Protein AF-0000000074380957 (afdb_homodimer)

Nearest PDB structures (foldseek):
  6z6f-assembly1_C  TM=5.136E-01  e=8.205E-01  Saccharomyces cerevisiae S288C
  6z6o-assembly1_C  TM=5.023E-01  e=6.124E-01  Saccharomyces cerevisiae S288C
  6g6w-assembly1_B  TM=5.608E-01  e=1.473E+00  Bos taurus
  8bcy-assembly1_B  TM=5.129E-01  e=1.037E+00  Bos taurus
  6g6w-assembly1_B  TM=5.642E-01  e=1.130E+00  Bos taurus

pLDDT: mean 82.59, std 15.82, range [30.56, 97.75]

Solvent-accessible surface area (backbone atoms only — not comparable to full-atom values): 12363 Å² total; per-residue (Å²): 114,66,68,66,53,54,67,42,45,67,46,38,73,60,58,42,91,95,41,36,64,58,47,49,41,50,44,38,51,46,47,25,52,50,24,53,49,50,25,50,53,33,50,54,48,39,53,45,48,51,51,46,41,53,48,48,50,55,39,50,58,54,53,59,70,60,72,79,48,76,80,47,49,59,58,49,52,52,53,54,52,48,41,54,50,45,53,53,47,40,52,54,38,50,52,52,24,49,50,24,50,54,51,24,51,51,33,51,53,52,46,54,53,48,63,72,75,102,128,68,72,66,57,56,69,42,49,69,45,41,73,60,56,42,87,91,40,35,61,57,46,48,41,50,45,37,51,45,49,25,51,48,23,52,49,47,25,52,52,33,50,52,48,40,53,41,47,52,51,48,41,53,46,50,52,54,37,50,57,54,52,65,68,67,54,88,42,78,80,46,46,59,59,48,51,52,54,54,52,48,42,54,51,44,52,53,48,42,51,52,38,50,51,52,23,50,50,24,49,53,52,23,50,52,34,52,53,53,46,55,53,48,62,71,73,101

Radius of gyration: 23.73 Å; Cα contacts (8 Å, |Δi|>4): 212; chains: 2; bounding box: 30×75×46 Å

Sequence (236 aa):
MAGRFPKCQKTAKKIGNRKIYKVLEEIFFREKKAYECDEREYNERIEEVEARVSFRRGIITELEKYGFDDVVDEPLAVLKAAVEDDLGEIARLSQMSHLATLRAAEKSRVMKKMRIVAMAGRFPKCQKTAKKIGNRKIYKVLEEIFFREKKAYECDEREYNERIEEVEARVSFRRGIITELEKYGFDDVVDEPLAVLKAAVEDDLGEIARLSQMSHLATLRAAEKSRVMKKMRIVA

Structure (mmCIF, N/CA/C/O backbone):
data_AF-0000000074380957-model_v1
#
loop_
_entity.id
_entity.type
_entity.pdbx_description
1 polymer 'Uncharacterized protein'
#
loop_
_atom_site.group_PDB
_atom_site.id
_atom_site.type_symbol
_atom_site.label_atom_id
_atom_site.label_alt_id
_atom_site.label_comp_id
_atom_site.label_asym_id
_atom_site.label_entity_id
_atom_site.label_seq_id
_atom_site.pdbx_PDB_ins_code
_atom_site.Cartn_x
_atom_site.Cartn_y
_atom_site.Cartn_z
_atom_site.occupancy
_atom_site.B_iso_or_equiv
_atom_site.auth_seq_id
_atom_site.auth_comp_id
_atom_site.auth_asym_id
_atom_site.auth_atom_id
_atom_site.pdbx_PDB_model_num
ATOM 1 N N . MET A 1 1 ? 7.082 11.391 -4.543 1 33.66 1 MET A N 1
ATOM 2 C CA . MET A 1 1 ? 6.105 11.938 -3.609 1 33.66 1 MET A CA 1
ATOM 3 C C . MET A 1 1 ? 6.793 12.75 -2.518 1 33.66 1 MET A C 1
ATOM 5 O O . MET A 1 1 ? 6.129 13.375 -1.69 1 33.66 1 MET A O 1
ATOM 9 N N . ALA A 1 2 ? 8.062 12.461 -2.283 1 45.84 2 ALA A N 1
ATOM 10 C CA . ALA A 1 2 ? 8.852 13.219 -1.318 1 45.84 2 ALA A CA 1
ATOM 11 C C . ALA A 1 2 ? 8.578 14.719 -1.444 1 45.84 2 ALA A C 1
ATOM 13 O O . ALA A 1 2 ? 8.648 15.453 -0.458 1 45.84 2 ALA A O 1
ATOM 14 N N . GLY A 1 3 ? 8.219 14.984 -2.604 1 46.66 3 GLY A N 1
ATOM 15 C CA . GLY A 1 3 ? 8.242 16.438 -2.768 1 46.66 3 GLY A CA 1
ATOM 16 C C . GLY A 1 3 ? 6.949 17.094 -2.334 1 46.66 3 GLY A C 1
ATOM 17 O O . GLY A 1 3 ? 6.824 18.328 -2.398 1 46.66 3 GLY A O 1
ATOM 18 N N . ARG A 1 4 ? 6.105 16.188 -2.105 1 48.59 4 ARG A N 1
ATOM 19 C CA . ARG A 1 4 ? 4.77 16.766 -2.023 1 48.59 4 ARG A CA 1
ATOM 20 C C . ARG A 1 4 ? 4.598 17.562 -0.733 1 48.59 4 ARG A C 1
ATOM 22 O O . ARG A 1 4 ? 3.934 18.609 -0.722 1 48.59 4 ARG A O 1
ATOM 29 N N . PHE A 1 5 ? 5.262 17.078 0.367 1 51.56 5 PHE A N 1
ATOM 30 C CA . PHE A 1 5 ? 5.047 17.656 1.688 1 51.56 5 PHE A CA 1
ATOM 31 C C . PHE A 1 5 ? 6.098 18.719 1.988 1 51.56 5 PHE A C 1
ATOM 33 O O . PHE A 1 5 ? 5.816 19.703 2.68 1 51.56 5 PHE A O 1
ATOM 40 N N . PRO A 1 6 ? 7.355 18.562 1.552 1 52.25 6 PRO A N 1
ATOM 41 C CA . PRO A 1 6 ? 8.453 19.375 2.074 1 52.25 6 PRO A CA 1
ATOM 42 C C . PRO A 1 6 ? 8.133 20.875 2.051 1 52.25 6 PRO A C 1
ATOM 44 O O . PRO A 1 6 ? 8.578 21.609 2.934 1 52.25 6 PRO A O 1
ATOM 47 N N . LYS A 1 7 ? 7.594 21.344 1.055 1 53.47 7 LYS A N 1
ATOM 48 C CA . LYS A 1 7 ? 7.527 22.797 0.999 1 53.47 7 LYS A CA 1
ATOM 49 C C . LYS A 1 7 ? 6.773 23.359 2.199 1 53.47 7 LYS A C 1
ATOM 51 O O . LYS A 1 7 ? 6.938 24.531 2.547 1 53.47 7 LYS A O 1
ATOM 56 N N . CYS A 1 8 ? 6.25 22.469 2.881 1 51.97 8 CYS A N 1
ATOM 57 C CA . CYS A 1 8 ? 5.426 22.891 4.008 1 51.97 8 CYS A CA 1
ATOM 58 C C . CYS A 1 8 ? 6.293 23.391 5.16 1 51.97 8 CYS A C 1
ATOM 60 O O . CYS A 1 8 ? 5.941 24.359 5.832 1 51.97 8 CYS A O 1
ATOM 62 N N . GLN A 1 9 ? 7.48 22.781 5.277 1 54.34 9 GLN A N 1
ATOM 63 C CA . GLN A 1 9 ? 8.352 23.188 6.375 1 54.34 9 GLN A CA 1
ATOM 64 C C . GLN A 1 9 ? 8.766 24.656 6.23 1 54.34 9 GLN A C 1
ATOM 66 O O . GLN A 1 9 ? 8.773 25.406 7.207 1 54.34 9 GLN A O 1
ATOM 71 N N . LYS A 1 10 ? 9.211 24.844 5.047 1 59.03 10 LYS A N 1
ATOM 72 C CA . LYS A 1 10 ? 9.648 26.234 4.859 1 59.03 10 LYS A CA 1
ATOM 73 C C . LYS A 1 10 ? 8.523 27.219 5.188 1 59.03 10 LYS A C 1
ATOM 75 O O . LYS A 1 10 ? 8.766 28.266 5.781 1 59.03 10 LYS A O 1
ATOM 80 N N . THR A 1 11 ? 7.418 26.781 4.934 1 57.34 11 THR A N 1
ATOM 81 C CA . THR A 1 11 ? 6.262 27.641 5.176 1 57.34 11 THR A CA 1
ATOM 82 C C . THR A 1 11 ? 5.957 27.734 6.672 1 57.34 11 THR A C 1
ATOM 84 O O . THR A 1 11 ? 5.598 28.797 7.176 1 57.34 11 THR A O 1
ATOM 87 N N . ALA A 1 12 ? 6.195 26.625 7.254 1 59.09 12 ALA A N 1
ATOM 88 C CA . ALA A 1 12 ? 5.902 26.594 8.688 1 59.09 12 ALA A CA 1
ATOM 89 C C . ALA A 1 12 ? 6.777 27.578 9.445 1 59.09 12 ALA A C 1
ATOM 91 O O . ALA A 1 12 ? 6.34 28.172 10.43 1 59.09 12 ALA A O 1
ATOM 92 N N . LYS A 1 13 ? 7.98 27.734 8.906 1 60.91 13 LYS A N 1
ATOM 93 C CA . LYS A 1 13 ? 8.883 28.672 9.57 1 60.91 13 LYS A CA 1
ATOM 94 C C . LYS A 1 13 ? 8.352 30.094 9.469 1 60.91 13 LYS A C 1
ATOM 96 O O . LYS A 1 13 ? 8.781 30.969 10.219 1 60.91 13 LYS A O 1
ATOM 101 N N . LYS A 1 14 ? 7.457 30.328 8.625 1 60.69 14 LYS A N 1
ATOM 102 C CA . LYS A 1 14 ? 6.941 31.672 8.43 1 60.69 14 LYS A CA 1
ATOM 103 C C . LYS A 1 14 ? 5.684 31.906 9.258 1 60.69 14 LYS A C 1
ATOM 105 O O . LYS A 1 14 ? 4.992 32.906 9.07 1 60.69 14 LYS A O 1
ATOM 110 N N . ILE A 1 15 ? 5.414 30.953 10.055 1 57.84 15 ILE A N 1
ATOM 111 C CA . ILE A 1 15 ? 4.219 31.078 10.883 1 57.84 15 ILE A CA 1
ATOM 112 C C . ILE A 1 15 ? 4.328 32.281 11.789 1 57.84 15 ILE A C 1
ATOM 114 O O . ILE A 1 15 ? 5.297 32.438 12.547 1 57.84 15 ILE A O 1
ATOM 118 N N . GLY A 1 16 ? 4.055 33.406 11.391 1 56.62 16 GLY A N 1
ATOM 119 C CA . GLY A 1 16 ? 3.771 34.625 12.172 1 56.62 16 GLY A CA 1
ATOM 120 C C . GLY A 1 16 ? 2.289 34.844 12.391 1 56.62 16 GLY A C 1
ATOM 121 O O . GLY A 1 16 ? 1.453 34.156 11.789 1 56.62 16 GLY A O 1
ATOM 122 N N . ASN A 1 17 ? 1.793 35.531 13.602 1 57.28 17 ASN A N 1
ATOM 123 C CA . ASN A 1 17 ? 0.425 35.719 14.07 1 57.28 17 ASN A CA 1
ATOM 124 C C . ASN A 1 17 ? -0.531 36.031 12.922 1 57.28 17 ASN A C 1
ATOM 126 O O . ASN A 1 17 ? -1.633 35.469 12.867 1 57.28 17 ASN A O 1
ATOM 130 N N . ARG A 1 18 ? -0.3 37 12.023 1 58.53 18 ARG A N 1
ATOM 131 C CA . ARG A 1 18 ? -1.28 37.531 11.07 1 58.53 18 ARG A CA 1
ATOM 132 C C . ARG A 1 18 ? -1.412 36.562 9.875 1 58.53 18 ARG A C 1
ATOM 134 O O . ARG A 1 18 ? -2.422 36.594 9.172 1 58.53 18 ARG A O 1
ATOM 141 N N . LYS A 1 19 ? -0.529 35.438 9.883 1 71.31 19 LYS A N 1
ATOM 142 C CA . LYS A 1 19 ? -0.641 34.656 8.656 1 71.31 19 LYS A CA 1
ATOM 143 C C . LYS A 1 19 ? -0.628 33.156 8.945 1 71.31 19 LYS A C 1
ATOM 145 O O . LYS A 1 19 ? -0.342 32.375 8.055 1 71.31 19 LYS A O 1
ATOM 150 N N . ILE A 1 20 ? -0.941 32.938 10.25 1 76.75 20 ILE A N 1
ATOM 151 C CA . ILE A 1 20 ? -0.87 31.531 10.625 1 76.75 20 ILE A CA 1
ATOM 152 C C . ILE A 1 20 ? -2.006 30.766 9.961 1 76.75 20 ILE A C 1
ATOM 154 O O . ILE A 1 20 ? -1.821 29.625 9.523 1 76.75 20 ILE A O 1
ATOM 158 N N . TYR A 1 21 ? -3.08 31.5 9.734 1 75.88 21 TYR A N 1
ATOM 159 C CA . TYR A 1 21 ? -4.246 30.859 9.125 1 75.88 21 TYR A CA 1
ATOM 160 C C . TYR A 1 21 ? -3.969 30.5 7.672 1 75.88 21 TYR A C 1
ATOM 162 O O . TYR A 1 21 ? -4.352 29.438 7.207 1 75.88 21 TYR A O 1
ATOM 170 N N . LYS A 1 22 ? -3.268 31.391 7.047 1 79.12 22 LYS A N 1
ATOM 171 C CA . LYS A 1 22 ? -2.977 31.156 5.637 1 79.12 22 LYS A CA 1
ATOM 172 C C . LYS A 1 22 ? -1.97 30.016 5.469 1 79.12 22 LYS A C 1
ATOM 174 O O . LYS A 1 22 ? -2.076 29.219 4.531 1 79.12 22 LYS A O 1
ATOM 179 N N . VAL A 1 23 ? -1.074 30.047 6.387 1 79.5 23 VAL A N 1
ATOM 180 C CA . VAL A 1 23 ? -0.048 29.016 6.332 1 79.5 23 VAL A CA 1
ATOM 181 C C . VAL A 1 23 ? -0.671 27.656 6.633 1 79.5 23 VAL A C 1
ATOM 183 O O . VAL A 1 23 ? -0.414 26.672 5.926 1 79.5 23 VAL A O 1
ATOM 186 N N . LEU A 1 24 ? -1.544 27.609 7.586 1 84.19 24 LEU A N 1
ATOM 187 C CA . LEU A 1 24 ? -2.213 26.359 7.945 1 84.19 24 LEU A CA 1
ATOM 188 C C . LEU A 1 24 ? -3.135 25.891 6.824 1 84.19 24 LEU A C 1
ATOM 190 O O . LEU A 1 24 ? -3.209 24.703 6.531 1 84.19 24 LEU A O 1
ATOM 194 N N . GLU A 1 25 ? -3.727 26.828 6.266 1 85 25 GLU A N 1
ATOM 195 C CA . GLU A 1 25 ? -4.594 26.484 5.145 1 85 25 GLU A CA 1
ATOM 196 C C . GLU A 1 25 ? -3.797 25.859 4 1 85 25 GLU A C 1
ATOM 198 O O . GLU A 1 25 ? -4.23 24.875 3.4 1 85 25 GLU A O 1
ATOM 203 N N . GLU A 1 26 ? -2.682 26.438 3.752 1 84.56 26 GLU A N 1
ATOM 204 C CA . GLU A 1 26 ? -1.832 25.906 2.695 1 84.56 26 GLU A CA 1
ATOM 205 C C . GLU A 1 26 ? -1.335 24.5 3.053 1 84.56 26 GLU A C 1
ATOM 207 O O . GLU A 1 26 ? -1.304 23.609 2.199 1 84.56 26 GLU A O 1
ATOM 212 N N . ILE A 1 27 ? -0.949 24.312 4.254 1 84.56 27 ILE A N 1
ATOM 213 C CA . ILE A 1 27 ? -0.468 23.016 4.715 1 84.56 27 ILE A CA 1
ATOM 214 C C . ILE A 1 27 ? -1.574 21.984 4.57 1 84.56 27 ILE A C 1
ATOM 216 O O . ILE A 1 27 ? -1.349 20.891 4.023 1 84.56 27 ILE A O 1
ATOM 220 N N . PHE A 1 28 ? -2.729 22.297 5.023 1 90.25 28 PHE A N 1
ATOM 221 C CA . PHE A 1 28 ? -3.844 21.359 4.977 1 90.25 28 PHE A CA 1
ATOM 222 C C . PHE A 1 28 ? -4.27 21.094 3.539 1 90.25 28 PHE A C 1
ATOM 224 O O . PHE A 1 28 ? -4.656 19.984 3.197 1 90.25 28 PHE A O 1
ATOM 231 N N . PHE A 1 29 ? -4.168 22.125 2.725 1 89.69 29 PHE A N 1
ATOM 232 C CA . PHE A 1 29 ? -4.488 21.953 1.313 1 89.69 29 PHE A CA 1
ATOM 233 C C . PHE A 1 29 ? -3.533 20.953 0.661 1 89.69 29 PHE A C 1
ATOM 235 O O . PHE A 1 29 ? -3.963 20.047 -0.056 1 89.69 29 PHE A O 1
ATOM 242 N N . ARG A 1 30 ? -2.289 21.016 0.913 1 87.56 30 ARG A N 1
ATOM 243 C CA . ARG A 1 30 ? -1.28 20.125 0.353 1 87.56 30 ARG A CA 1
ATOM 244 C C . ARG A 1 30 ? -1.441 18.703 0.893 1 87.56 30 ARG A C 1
ATOM 246 O O . ARG A 1 30 ? -1.289 17.734 0.152 1 87.56 30 ARG A O 1
ATOM 253 N N . GLU A 1 31 ? -1.736 18.641 2.154 1 89.19 31 GLU A N 1
ATOM 254 C CA . GLU A 1 31 ? -1.97 17.328 2.73 1 89.19 31 GLU A CA 1
ATOM 255 C C . GLU A 1 31 ? -3.186 16.656 2.1 1 89.19 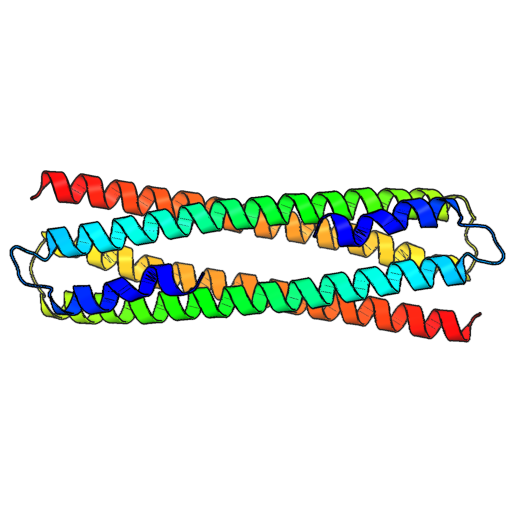31 GLU A C 1
ATOM 257 O O . GLU A 1 31 ? -3.156 15.453 1.801 1 89.19 31 GLU A O 1
ATOM 262 N N . LYS A 1 32 ? -4.203 17.406 2.008 1 92.31 32 LYS A N 1
ATOM 263 C CA . LYS A 1 32 ? -5.402 16.875 1.371 1 92.31 32 LYS A CA 1
ATOM 264 C C . LYS A 1 32 ? -5.082 16.297 -0.003 1 92.31 32 LYS A C 1
ATOM 266 O O . LYS A 1 32 ? -5.473 15.164 -0.314 1 92.31 32 LYS A O 1
ATOM 271 N N . LYS A 1 33 ? -4.324 17.031 -0.759 1 90.81 33 LYS A N 1
ATOM 272 C CA . LYS A 1 33 ? -3.959 16.578 -2.1 1 90.81 33 LYS A CA 1
ATOM 273 C C . LYS A 1 33 ? -3.088 15.328 -2.039 1 90.81 33 LYS A C 1
ATOM 275 O O . LYS A 1 33 ? -3.217 14.43 -2.879 1 90.81 33 LYS A O 1
ATOM 280 N N . ALA A 1 34 ? -2.242 15.312 -1.097 1 89.12 34 ALA A N 1
ATOM 281 C CA . ALA A 1 34 ? -1.385 14.148 -0.93 1 89.12 34 ALA A CA 1
ATOM 282 C C . ALA A 1 34 ? -2.211 12.898 -0.616 1 89.12 34 ALA A C 1
ATOM 284 O O . ALA A 1 34 ? -1.974 11.828 -1.184 1 89.12 34 ALA A O 1
ATOM 285 N N . TYR A 1 35 ? -3.176 13.031 0.216 1 92.75 35 TYR A N 1
ATOM 286 C CA . TYR A 1 35 ? -4.016 11.898 0.588 1 92.75 35 TYR A CA 1
ATOM 287 C C . TYR A 1 35 ? -4.879 11.453 -0.585 1 92.75 35 TYR A C 1
ATOM 289 O O . TYR A 1 35 ? -5.141 10.258 -0.753 1 92.75 35 TYR A O 1
ATOM 297 N N . GLU A 1 36 ? -5.359 12.359 -1.351 1 93.81 36 GLU A N 1
ATOM 298 C CA . GLU A 1 36 ? -6.105 12.023 -2.557 1 93.81 36 GLU A CA 1
ATOM 299 C C . GLU A 1 36 ? -5.246 11.234 -3.543 1 93.81 36 GLU A C 1
ATOM 301 O O . GLU A 1 36 ? -5.734 10.328 -4.215 1 93.81 36 GLU A O 1
ATOM 306 N N . CYS A 1 37 ? -4.039 11.648 -3.631 1 92.5 37 CYS A N 1
ATOM 307 C CA . CYS A 1 37 ? -3.102 10.898 -4.461 1 92.5 37 CYS A CA 1
ATOM 308 C C . CYS A 1 37 ? -2.881 9.5 -3.908 1 92.5 37 CYS A C 1
ATOM 310 O O . CYS A 1 37 ? -2.865 8.523 -4.66 1 92.5 37 CYS A O 1
ATOM 312 N N . ASP A 1 38 ? -2.715 9.383 -2.605 1 92.44 38 ASP A N 1
ATOM 313 C CA . ASP A 1 38 ? -2.547 8.078 -1.964 1 92.44 38 ASP A CA 1
ATOM 314 C C . ASP A 1 38 ? -3.721 7.152 -2.281 1 92.44 38 ASP A C 1
ATOM 316 O O . ASP A 1 38 ? -3.523 5.977 -2.588 1 92.44 38 ASP A O 1
ATOM 320 N N . GLU A 1 39 ? -4.934 7.715 -2.16 1 94.5 39 GLU A N 1
ATOM 321 C CA . GLU A 1 39 ? -6.145 6.949 -2.447 1 94.5 39 GLU A CA 1
ATOM 322 C C . GLU A 1 39 ? -6.109 6.375 -3.861 1 94.5 39 GLU A C 1
ATOM 324 O O . GLU A 1 39 ? -6.398 5.195 -4.062 1 94.5 39 GLU A O 1
ATOM 329 N N . ARG A 1 40 ? -5.73 7.145 -4.789 1 94.88 40 ARG A N 1
ATOM 330 C CA . ARG A 1 40 ? -5.652 6.707 -6.18 1 94.88 40 ARG A CA 1
ATOM 331 C C . ARG A 1 40 ? -4.613 5.609 -6.352 1 94.88 40 ARG A C 1
ATOM 333 O O . ARG A 1 40 ? -4.855 4.617 -7.043 1 94.88 40 ARG A O 1
ATOM 340 N N . GLU A 1 41 ? -3.459 5.816 -5.742 1 92.19 41 GLU A N 1
ATOM 341 C CA . GLU A 1 41 ? -2.377 4.84 -5.855 1 92.19 41 GLU A CA 1
ATOM 342 C C . GLU A 1 41 ? -2.775 3.502 -5.246 1 92.19 41 GLU A C 1
ATOM 344 O O . GLU A 1 41 ? -2.492 2.445 -5.812 1 92.19 41 GLU A O 1
ATOM 349 N N . TYR A 1 42 ? -3.439 3.523 -4.066 1 96 42 TYR A N 1
ATOM 350 C CA . TYR A 1 42 ? -3.898 2.283 -3.455 1 96 42 TYR A CA 1
ATOM 351 C C . TYR A 1 42 ? -4.93 1.588 -4.336 1 96 42 TYR A C 1
ATOM 353 O O . TYR A 1 42 ? -4.898 0.365 -4.496 1 96 42 TYR A O 1
ATOM 361 N N . ASN A 1 43 ? -5.793 2.391 -4.91 1 95.69 43 ASN A N 1
ATOM 362 C CA . ASN A 1 43 ? -6.805 1.818 -5.793 1 95.69 43 ASN A CA 1
ATOM 363 C C . ASN A 1 43 ? -6.18 1.196 -7.035 1 95.69 43 ASN A C 1
ATOM 365 O O . ASN A 1 43 ? -6.613 0.135 -7.488 1 95.69 43 ASN A O 1
ATOM 369 N N . GLU A 1 44 ? -5.188 1.817 -7.602 1 94 44 GLU A N 1
ATOM 370 C CA . GLU A 1 44 ? -4.473 1.251 -8.742 1 94 44 GLU A CA 1
ATOM 371 C C . GLU A 1 44 ? -3.807 -0.073 -8.375 1 94 44 GLU A C 1
ATOM 373 O O . GLU A 1 44 ? -3.844 -1.029 -9.148 1 94 44 GLU A O 1
ATOM 378 N N . ARG A 1 45 ? -3.271 -0.096 -7.211 1 94.38 45 ARG A N 1
ATOM 379 C CA . ARG A 1 45 ? -2.645 -1.329 -6.742 1 94.38 45 ARG A CA 1
ATOM 380 C C . ARG A 1 45 ? -3.682 -2.428 -6.543 1 94.38 45 ARG A C 1
ATOM 382 O O . ARG A 1 45 ? -3.426 -3.594 -6.852 1 94.38 45 ARG A O 1
ATOM 389 N N . ILE A 1 46 ? -4.785 -2.096 -6.004 1 96.38 46 ILE A N 1
ATOM 390 C CA . ILE A 1 46 ? -5.867 -3.055 -5.82 1 96.38 46 ILE A CA 1
ATOM 391 C C . ILE A 1 46 ? -6.238 -3.68 -7.164 1 96.38 46 ILE A C 1
ATOM 393 O O . ILE A 1 46 ? -6.391 -4.898 -7.266 1 96.38 46 ILE A O 1
ATOM 397 N N . GLU A 1 47 ? -6.359 -2.932 -8.18 1 93.25 47 GLU A N 1
ATOM 398 C CA . GLU A 1 47 ? -6.691 -3.422 -9.516 1 93.25 47 GLU A CA 1
ATOM 399 C C . GLU A 1 47 ? -5.629 -4.387 -10.031 1 93.25 47 GLU A C 1
ATOM 401 O O . GLU A 1 47 ? -5.949 -5.41 -10.641 1 93.25 47 GLU A O 1
ATOM 406 N N . GLU A 1 48 ? -4.406 -4.047 -9.805 1 90.75 48 GLU A N 1
ATOM 407 C CA . GLU A 1 48 ? -3.312 -4.914 -10.219 1 90.75 48 GLU A CA 1
ATOM 408 C C . GLU A 1 48 ? -3.393 -6.273 -9.531 1 90.75 48 GLU A C 1
ATOM 410 O O . GLU A 1 48 ? -3.209 -7.312 -10.172 1 90.75 48 GLU A O 1
ATOM 415 N N . VAL A 1 49 ? -3.617 -6.266 -8.25 1 93.44 49 VAL A N 1
ATOM 416 C CA . VAL A 1 49 ? -3.68 -7.512 -7.5 1 93.44 49 VAL A CA 1
ATOM 417 C C . VAL A 1 49 ? -4.906 -8.312 -7.926 1 93.44 49 VAL A C 1
ATOM 419 O O . VAL A 1 49 ? -4.855 -9.539 -8.016 1 93.44 49 VAL A O 1
ATOM 422 N N . GLU A 1 50 ? -6 -7.641 -8.219 1 94 50 GLU A N 1
ATOM 423 C CA . GLU A 1 50 ? -7.188 -8.32 -8.727 1 94 50 GLU A CA 1
ATOM 424 C C . GLU A 1 50 ? -6.902 -9.023 -10.047 1 94 50 GLU A C 1
ATOM 426 O O . GLU A 1 50 ? -7.363 -10.148 -10.273 1 94 50 GLU A O 1
ATOM 431 N N . ALA A 1 51 ? -6.191 -8.336 -10.891 1 90.44 51 ALA A N 1
ATOM 432 C CA . ALA A 1 51 ? -5.785 -8.953 -12.156 1 90.44 51 ALA A CA 1
ATOM 433 C C . ALA A 1 51 ? -4.918 -10.188 -11.906 1 90.44 51 ALA A C 1
ATOM 435 O O . ALA A 1 51 ? -5.086 -11.219 -12.57 1 90.44 51 ALA A O 1
ATOM 436 N N . ARG A 1 52 ? -4.012 -10.078 -10.922 1 88.38 52 ARG A N 1
ATOM 437 C CA . ARG A 1 52 ? -3.164 -11.203 -10.539 1 88.38 52 ARG A CA 1
ATOM 438 C C . ARG A 1 52 ? -4.004 -12.383 -10.07 1 88.38 52 ARG A C 1
ATOM 440 O O . ARG A 1 52 ? -3.746 -13.523 -10.461 1 88.38 52 ARG A O 1
ATOM 447 N N . VAL A 1 53 ? -4.984 -12.109 -9.289 1 91.75 53 VAL A N 1
ATOM 448 C CA . VAL A 1 53 ? -5.879 -13.148 -8.781 1 91.75 53 VAL A CA 1
ATOM 449 C C . VAL A 1 53 ? -6.598 -13.828 -9.945 1 91.75 53 VAL A C 1
ATOM 451 O O . VAL A 1 53 ? -6.645 -15.062 -10.016 1 91.75 53 VAL A O 1
ATOM 454 N N . SER A 1 54 ? -7.102 -13.07 -10.867 1 89.56 54 SER A N 1
ATOM 455 C CA . SER A 1 54 ? -7.824 -13.594 -12.023 1 89.56 54 SER A CA 1
ATOM 456 C C . SER A 1 54 ? -6.93 -14.492 -12.875 1 89.56 54 SER A C 1
ATOM 458 O O . SER A 1 54 ? -7.324 -15.602 -13.234 1 89.56 54 SER A O 1
ATOM 460 N N . PHE A 1 55 ? -5.77 -13.977 -13.141 1 86.44 55 PHE A N 1
ATOM 461 C CA . PHE A 1 55 ? -4.828 -14.75 -13.945 1 86.44 55 PHE A CA 1
ATOM 462 C C . PHE A 1 55 ? -4.484 -16.062 -13.25 1 86.44 55 PHE A C 1
ATOM 464 O O . PHE A 1 55 ? -4.504 -17.125 -13.875 1 86.44 55 PHE A O 1
ATOM 471 N N . ARG A 1 56 ? -4.234 -16.031 -11.992 1 89.62 56 ARG A N 1
ATOM 472 C CA . ARG A 1 56 ? -3.855 -17.219 -11.234 1 89.62 56 ARG A CA 1
ATOM 473 C C . ARG A 1 56 ? -4.992 -18.234 -11.203 1 89.62 56 ARG A C 1
ATOM 475 O O . ARG A 1 56 ? -4.754 -19.438 -11.305 1 89.62 56 ARG A O 1
ATOM 482 N N . ARG A 1 57 ? -6.168 -17.797 -11.078 1 90.5 57 ARG A N 1
ATOM 483 C CA . ARG A 1 57 ? -7.312 -18.703 -11.102 1 90.5 57 ARG A CA 1
ATOM 484 C C . ARG A 1 57 ? -7.41 -19.422 -12.438 1 90.5 57 ARG A C 1
ATOM 486 O O . ARG A 1 57 ? -7.785 -20.594 -12.484 1 90.5 57 ARG A O 1
ATOM 493 N N . GLY A 1 58 ? -7.086 -18.703 -13.523 1 85.44 58 GLY A N 1
ATOM 494 C CA . GLY A 1 58 ? -7.027 -19.359 -14.828 1 85.44 58 GLY A CA 1
ATOM 495 C C . GLY A 1 58 ? -5.992 -20.469 -14.898 1 85.44 58 GLY A C 1
ATOM 496 O O . GLY A 1 58 ? -6.262 -21.531 -15.445 1 85.44 58 GLY A O 1
ATOM 497 N N . ILE A 1 59 ? -4.832 -20.219 -14.312 1 84.5 59 ILE A N 1
ATOM 498 C CA . ILE A 1 59 ? -3.768 -21.219 -14.289 1 84.5 59 ILE A CA 1
ATOM 499 C C . ILE A 1 59 ? -4.211 -22.422 -13.469 1 84.5 59 ILE A C 1
ATOM 501 O O . ILE A 1 59 ? -4.016 -23.578 -13.883 1 84.5 59 ILE A O 1
ATOM 505 N N . ILE A 1 60 ? -4.754 -22.188 -12.297 1 88.12 60 ILE A N 1
ATOM 506 C CA . ILE A 1 60 ? -5.207 -23.234 -11.391 1 88.12 60 ILE A CA 1
ATOM 507 C C . ILE A 1 60 ? -6.238 -24.109 -12.094 1 88.12 60 ILE A C 1
ATOM 509 O O . ILE A 1 60 ? -6.156 -25.344 -12.039 1 88.12 60 ILE A O 1
ATOM 513 N N . THR A 1 61 ? -7.172 -23.469 -12.758 1 87.06 61 THR A N 1
ATOM 514 C CA . THR A 1 61 ? -8.219 -24.188 -13.477 1 87.06 61 THR A CA 1
ATOM 515 C C . THR A 1 61 ? -7.605 -25.125 -14.523 1 87.06 61 THR A C 1
ATOM 517 O O . THR A 1 61 ? -8.031 -26.266 -14.664 1 87.06 61 THR A O 1
ATOM 520 N N . GLU A 1 62 ? -6.609 -24.688 -15.227 1 81.25 62 GLU A N 1
ATOM 521 C CA . GLU A 1 62 ? -5.938 -25.484 -16.234 1 81.25 62 GLU A CA 1
ATOM 522 C C . GLU A 1 62 ? -5.168 -26.641 -15.609 1 81.25 62 GLU A C 1
ATOM 524 O O . GLU A 1 62 ? -5.207 -27.766 -16.109 1 81.25 62 GLU A O 1
ATOM 529 N N . LEU A 1 63 ? -4.531 -26.375 -14.484 1 82.5 63 LEU A N 1
ATOM 530 C CA . LEU A 1 63 ? -3.732 -27.391 -13.82 1 82.5 63 LEU A CA 1
ATOM 531 C C . LEU A 1 63 ? -4.625 -28.484 -13.227 1 82.5 63 LEU A C 1
ATOM 533 O O . LEU A 1 63 ? -4.234 -29.641 -13.164 1 82.5 63 LEU A O 1
ATOM 537 N N . GLU A 1 64 ? -5.797 -28.109 -12.727 1 83.19 64 GLU A N 1
ATOM 538 C CA . GLU A 1 64 ? -6.715 -29.062 -12.094 1 83.19 64 GLU A CA 1
ATOM 539 C C . GLU A 1 64 ? -7.23 -30.078 -13.094 1 83.19 64 GLU A C 1
ATOM 541 O O . GLU A 1 64 ? -7.711 -31.156 -12.703 1 83.19 64 GLU A O 1
ATOM 546 N N . LYS A 1 65 ? -7.023 -29.703 -14.352 1 76.5 65 LYS A N 1
ATOM 547 C CA . LYS A 1 65 ? -7.418 -30.672 -15.375 1 76.5 65 LYS A CA 1
ATOM 548 C C . LYS A 1 65 ? -6.434 -31.828 -15.445 1 76.5 65 LYS A C 1
ATOM 550 O O . LYS A 1 65 ? -6.742 -32.875 -16.016 1 76.5 65 LYS A O 1
ATOM 555 N N . TYR A 1 66 ? -5.246 -31.516 -14.969 1 67.81 66 TYR A N 1
ATOM 556 C CA . TYR A 1 66 ? -4.23 -32.562 -15.047 1 67.81 66 TYR A CA 1
ATOM 557 C C . TYR A 1 66 ? -4.203 -33.406 -13.766 1 67.81 66 TYR A C 1
ATOM 559 O O . TYR A 1 66 ? -3.355 -34.281 -13.609 1 67.81 66 TYR A O 1
ATOM 567 N N . GLY A 1 67 ? -5.305 -33.5 -13.109 1 57.12 67 GLY A N 1
ATOM 568 C CA . GLY A 1 67 ? -5.656 -34.281 -11.938 1 57.12 67 GLY A CA 1
ATOM 569 C C . GLY A 1 67 ? -4.453 -34.75 -11.133 1 57.12 67 GLY A C 1
ATOM 570 O O . GLY A 1 67 ? -4.445 -34.656 -9.906 1 57.12 67 GLY A O 1
ATOM 571 N N . PHE A 1 68 ? -3.68 -36 -11.344 1 54.03 68 PHE A N 1
ATOM 572 C CA . PHE A 1 68 ? -3.107 -37.062 -10.523 1 54.03 68 PHE A CA 1
ATOM 573 C C . PHE A 1 68 ? -1.59 -36.938 -10.461 1 54.03 68 PHE A C 1
ATOM 575 O O . PHE A 1 68 ? -0.899 -37.875 -10.07 1 54.03 68 PHE A O 1
ATOM 582 N N . ASP A 1 69 ? -1.009 -35.844 -11.055 1 58.34 69 ASP A N 1
ATOM 583 C CA . ASP A 1 69 ? 0.437 -36.031 -10.984 1 58.34 69 ASP A CA 1
ATOM 584 C C . ASP A 1 69 ? 1.028 -35.312 -9.773 1 58.34 69 ASP A C 1
ATOM 586 O O . ASP A 1 69 ? 0.721 -34.156 -9.523 1 58.34 69 ASP A O 1
ATOM 590 N N . ASP A 1 70 ? 1.536 -36.156 -8.797 1 62.84 70 ASP A N 1
ATOM 591 C CA . ASP A 1 70 ? 2.215 -35.781 -7.562 1 62.84 70 ASP A CA 1
ATOM 592 C C . ASP A 1 70 ? 3.041 -34.5 -7.75 1 62.84 70 ASP A C 1
ATOM 594 O O . ASP A 1 70 ? 3.158 -33.688 -6.828 1 62.84 70 ASP A O 1
ATOM 598 N N . VAL A 1 71 ? 3.439 -34.312 -9.016 1 66.12 71 VAL A N 1
ATOM 599 C CA . VAL A 1 71 ? 4.387 -33.25 -9.266 1 66.12 71 VAL A CA 1
ATOM 600 C C . VAL A 1 71 ? 3.65 -31.906 -9.305 1 66.12 71 VAL A C 1
ATOM 602 O O . VAL A 1 71 ? 4.227 -30.859 -8.984 1 66.12 71 VAL A O 1
ATOM 605 N N . VAL A 1 72 ? 2.33 -32.031 -9.484 1 78 72 VAL A N 1
ATOM 606 C CA . VAL A 1 72 ? 1.589 -30.781 -9.672 1 78 72 VAL A CA 1
ATOM 607 C C . VAL A 1 72 ? 0.853 -30.422 -8.383 1 78 72 VAL A C 1
ATOM 609 O O . VAL A 1 72 ? 0.404 -29.281 -8.219 1 78 72 VAL A O 1
ATOM 612 N N . ASP A 1 73 ? 0.919 -31.344 -7.484 1 82.5 73 ASP A N 1
ATOM 613 C CA . ASP A 1 73 ? 0.125 -31.141 -6.277 1 82.5 73 ASP A CA 1
ATOM 614 C C . ASP A 1 73 ? 0.636 -29.938 -5.488 1 82.5 73 ASP A C 1
ATOM 616 O O . ASP A 1 73 ? -0.141 -29.047 -5.125 1 82.5 73 ASP A O 1
ATOM 620 N N . GLU A 1 74 ? 1.938 -29.938 -5.27 1 86.88 74 GLU A N 1
ATOM 621 C CA . GLU A 1 74 ? 2.482 -28.859 -4.457 1 86.88 74 GLU A CA 1
ATOM 622 C C . GLU A 1 74 ? 2.396 -27.516 -5.191 1 86.88 74 GLU A C 1
ATOM 624 O O . GLU A 1 74 ? 1.925 -26.531 -4.633 1 86.88 74 GLU A O 1
ATOM 629 N N . PRO A 1 75 ? 2.734 -27.438 -6.457 1 86.69 75 PRO A N 1
ATOM 630 C CA . PRO A 1 75 ? 2.551 -26.172 -7.18 1 86.69 75 PRO A CA 1
ATOM 631 C C . PRO A 1 75 ? 1.101 -25.703 -7.176 1 86.69 75 PRO A C 1
ATOM 633 O O . PRO A 1 75 ? 0.839 -24.5 -7.027 1 86.69 75 PRO A O 1
ATOM 636 N N . LEU A 1 76 ? 0.254 -26.578 -7.34 1 89 76 LEU A N 1
ATOM 637 C CA . LEU A 1 76 ? -1.163 -26.234 -7.332 1 89 76 LEU A CA 1
ATOM 638 C C . LEU A 1 76 ? -1.583 -25.688 -5.977 1 89 76 LEU A C 1
ATOM 640 O O . LEU A 1 76 ? -2.299 -24.672 -5.906 1 89 76 LEU A O 1
ATOM 644 N N . ALA A 1 77 ? -1.15 -26.297 -4.875 1 91.5 77 ALA A N 1
ATOM 645 C CA . ALA A 1 77 ? -1.455 -25.812 -3.525 1 91.5 77 ALA A CA 1
ATOM 646 C C . ALA A 1 77 ? -0.889 -24.422 -3.295 1 91.5 77 ALA A C 1
ATOM 648 O O . ALA A 1 77 ? -1.544 -23.562 -2.684 1 91.5 77 ALA A O 1
ATOM 649 N N . VAL A 1 78 ? 0.317 -24.219 -3.795 1 92.62 78 VAL A N 1
ATOM 650 C CA . VAL A 1 78 ? 0.987 -22.922 -3.631 1 92.62 78 VAL A CA 1
ATOM 651 C C . VAL A 1 78 ? 0.221 -21.844 -4.387 1 92.62 78 VAL A C 1
ATOM 653 O O . VAL A 1 78 ? 0.047 -20.734 -3.887 1 92.62 78 VAL A O 1
ATOM 656 N N . LEU A 1 79 ? -0.226 -22.141 -5.543 1 92.12 79 LEU A N 1
ATOM 657 C CA . LEU A 1 79 ? -0.99 -21.188 -6.332 1 92.12 79 LEU A CA 1
ATOM 658 C C . LEU A 1 79 ? -2.326 -20.875 -5.668 1 92.12 79 LEU A C 1
ATOM 660 O O . LEU A 1 79 ? -2.748 -19.703 -5.625 1 92.12 79 LEU A O 1
ATOM 664 N N . LYS A 1 80 ? -2.973 -21.828 -5.102 1 94.31 80 LYS A N 1
ATOM 665 C CA . LYS A 1 80 ? -4.246 -21.609 -4.414 1 94.31 80 LYS A CA 1
ATOM 666 C C . LYS A 1 80 ? -4.059 -20.75 -3.168 1 94.31 80 LYS A C 1
ATOM 668 O O . LYS A 1 80 ? -4.855 -19.844 -2.906 1 94.31 80 LYS A O 1
ATOM 673 N N . ALA A 1 81 ? -3.029 -21.047 -2.426 1 95.19 81 ALA A N 1
ATOM 674 C CA . ALA A 1 81 ? -2.725 -20.25 -1.242 1 95.19 81 ALA A CA 1
ATOM 675 C C . ALA A 1 81 ? -2.424 -18.797 -1.619 1 95.19 81 ALA A C 1
ATOM 677 O O . ALA A 1 81 ? -2.812 -17.875 -0.905 1 95.19 81 ALA A O 1
ATOM 678 N N . ALA A 1 82 ? -1.735 -18.641 -2.725 1 94.12 82 ALA A N 1
ATOM 679 C CA . ALA A 1 82 ? -1.368 -17.297 -3.182 1 94.12 82 ALA A CA 1
ATOM 680 C C . ALA A 1 82 ? -2.607 -16.469 -3.52 1 94.12 82 ALA A C 1
ATOM 682 O O . ALA A 1 82 ? -2.621 -15.25 -3.33 1 94.12 82 ALA A O 1
ATOM 683 N N . VAL A 1 83 ? -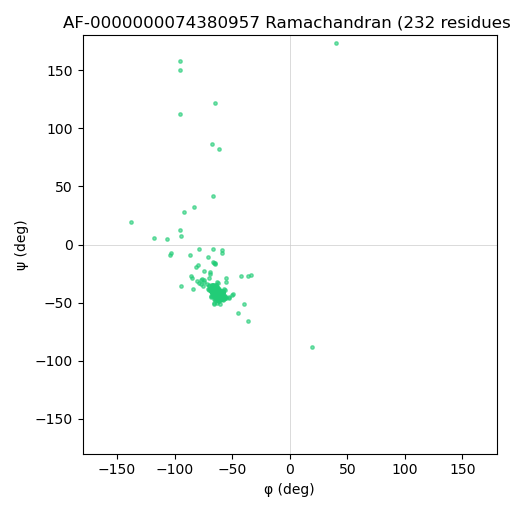3.621 -17.125 -4.051 1 95.44 83 VAL A N 1
ATOM 684 C CA . VAL A 1 83 ? -4.871 -16.422 -4.34 1 95.44 83 VAL A CA 1
ATOM 685 C C . VAL A 1 83 ? -5.453 -15.867 -3.045 1 95.44 83 VAL A C 1
ATOM 687 O O . VAL A 1 83 ? -5.848 -14.695 -2.99 1 95.44 83 VAL A O 1
ATOM 690 N N . GLU A 1 84 ? -5.504 -16.672 -2.018 1 95.75 84 GLU A N 1
ATOM 691 C CA . GLU A 1 84 ? -6.035 -16.234 -0.729 1 95.75 84 GLU A CA 1
ATOM 692 C C . GLU A 1 84 ? -5.207 -15.094 -0.15 1 95.75 84 GLU A C 1
ATOM 694 O O . GLU A 1 84 ? -5.758 -14.125 0.387 1 95.75 84 GLU A O 1
ATOM 699 N N . ASP A 1 85 ? -3.936 -15.219 -0.274 1 94.62 85 ASP A N 1
ATOM 700 C CA . ASP A 1 85 ? -3.047 -14.148 0.174 1 94.62 85 ASP A CA 1
ATOM 701 C C . ASP A 1 85 ? -3.34 -12.844 -0.563 1 94.62 85 ASP A C 1
ATOM 703 O O . ASP A 1 85 ? -3.326 -11.766 0.039 1 94.62 85 ASP A O 1
ATOM 707 N N . ASP A 1 86 ? -3.521 -12.977 -1.858 1 95.5 86 ASP A N 1
ATOM 708 C CA . ASP A 1 86 ? -3.803 -11.789 -2.666 1 95.5 86 ASP A CA 1
ATOM 709 C C . ASP A 1 86 ? -5.125 -11.148 -2.256 1 95.5 86 ASP A C 1
ATOM 711 O O . ASP A 1 86 ? -5.246 -9.922 -2.248 1 95.5 86 ASP A O 1
ATOM 715 N N . LEU A 1 87 ? -6.086 -11.992 -1.914 1 96.94 87 LEU A N 1
ATOM 716 C CA . LEU A 1 87 ? -7.363 -11.453 -1.451 1 96.94 87 LEU A CA 1
ATOM 717 C C . LEU A 1 87 ? -7.195 -10.711 -0.132 1 96.94 87 LEU A C 1
ATOM 719 O O . LEU A 1 87 ? -7.816 -9.664 0.08 1 96.94 87 LEU A O 1
ATOM 723 N N . GLY A 1 88 ? -6.363 -11.266 0.747 1 96.19 88 GLY A N 1
ATOM 724 C CA . GLY A 1 88 ? -6.023 -10.547 1.966 1 96.19 88 GLY A CA 1
ATOM 725 C C . GLY A 1 88 ? -5.332 -9.219 1.704 1 96.19 88 GLY A C 1
ATOM 726 O O . GLY A 1 88 ? -5.594 -8.234 2.393 1 96.19 88 GLY A O 1
ATOM 727 N N . GLU A 1 89 ? -4.457 -9.25 0.734 1 95.75 89 GLU A N 1
ATOM 728 C CA . GLU A 1 89 ? -3.762 -8.023 0.34 1 95.75 89 GLU A CA 1
ATOM 729 C C . GLU A 1 89 ? -4.742 -6.973 -0.169 1 95.75 89 GLU A C 1
ATOM 731 O O . GLU A 1 89 ? -4.633 -5.793 0.177 1 95.75 89 GLU A O 1
ATOM 736 N N . ILE A 1 90 ? -5.699 -7.367 -0.961 1 96.75 90 ILE A N 1
ATOM 737 C CA . ILE A 1 90 ? -6.723 -6.465 -1.481 1 96.75 90 ILE A CA 1
ATOM 738 C C . ILE A 1 90 ? -7.492 -5.836 -0.323 1 96.75 90 ILE A C 1
ATOM 740 O O . ILE A 1 90 ? -7.766 -4.633 -0.332 1 96.75 90 ILE A O 1
ATOM 744 N N . ALA A 1 91 ? -7.762 -6.609 0.67 1 97.31 91 ALA A N 1
ATOM 745 C CA . ALA A 1 91 ? -8.5 -6.105 1.828 1 97.31 91 ALA A CA 1
ATOM 746 C C . ALA A 1 91 ? -7.695 -5.043 2.568 1 97.31 91 ALA A C 1
ATOM 748 O O . ALA A 1 91 ? -8.242 -4.004 2.957 1 97.31 91 ALA A O 1
ATOM 749 N N . ARG A 1 92 ? -6.465 -5.324 2.768 1 95.31 92 ARG A N 1
ATOM 750 C CA . ARG A 1 92 ? -5.598 -4.371 3.453 1 95.31 92 ARG A CA 1
ATOM 751 C C . ARG A 1 92 ? -5.473 -3.076 2.662 1 95.31 92 ARG A C 1
ATOM 753 O O . ARG A 1 92 ? -5.586 -1.985 3.225 1 95.31 92 ARG A O 1
ATOM 760 N N . LEU A 1 93 ? -5.262 -3.219 1.421 1 97.06 93 LEU A N 1
ATOM 761 C CA . LEU A 1 93 ? -5.141 -2.051 0.554 1 97.06 93 LEU A CA 1
ATOM 762 C C . LEU A 1 93 ? -6.434 -1.244 0.545 1 97.06 93 LEU A C 1
ATOM 764 O O . LEU A 1 93 ? -6.402 -0.011 0.542 1 97.06 93 LEU A O 1
ATOM 768 N N . SER A 1 94 ? -7.559 -1.916 0.517 1 97.75 94 SER A N 1
ATOM 769 C CA . SER A 1 94 ? -8.852 -1.244 0.557 1 97.75 94 SER A CA 1
ATOM 770 C C . SER A 1 94 ? -9.016 -0.428 1.836 1 97.75 94 SER A C 1
ATOM 772 O O . SER A 1 94 ? -9.523 0.692 1.804 1 97.75 94 SER A O 1
ATOM 774 N N . GLN A 1 95 ? -8.617 -1 2.902 1 96.44 95 GLN A N 1
ATOM 775 C CA . GLN A 1 95 ? -8.656 -0.28 4.172 1 96.44 95 GLN A CA 1
ATOM 776 C C . GLN A 1 95 ? -7.793 0.976 4.121 1 96.44 95 GLN A C 1
ATOM 778 O O . GLN A 1 95 ? -8.211 2.045 4.566 1 96.44 95 GLN A O 1
ATOM 783 N N . MET A 1 96 ? -6.652 0.822 3.564 1 94.62 96 MET A N 1
ATOM 784 C CA . MET A 1 96 ? -5.727 1.948 3.477 1 94.62 96 MET A CA 1
ATOM 785 C C . MET A 1 96 ? -6.273 3.031 2.551 1 94.62 96 MET A C 1
ATOM 787 O O . MET A 1 96 ? -6.145 4.223 2.838 1 94.62 96 MET A O 1
ATOM 791 N N . SER A 1 97 ? -6.883 2.607 1.48 1 96.44 97 SER A N 1
ATOM 792 C CA . SER A 1 97 ? -7.527 3.545 0.565 1 96.44 97 SER A CA 1
ATOM 793 C C . SER A 1 97 ? -8.633 4.324 1.262 1 96.44 97 SER A C 1
ATOM 795 O O . SER A 1 97 ? -8.727 5.547 1.121 1 96.44 97 SER A O 1
ATOM 797 N N . HIS A 1 98 ? -9.414 3.617 2.016 1 97.38 98 HIS A N 1
ATOM 798 C CA . HIS A 1 98 ? -10.5 4.254 2.748 1 97.38 98 HIS A CA 1
ATOM 799 C C . HIS A 1 98 ? -9.969 5.254 3.766 1 97.38 98 HIS A C 1
ATOM 801 O O . HIS A 1 98 ? -10.5 6.359 3.893 1 97.38 98 HIS A O 1
ATOM 807 N N . LEU A 1 99 ? -8.961 4.84 4.453 1 96.25 99 LEU A N 1
ATOM 808 C CA . LEU A 1 99 ? -8.352 5.738 5.426 1 96.25 99 LEU A CA 1
ATOM 809 C C . LEU A 1 99 ? -7.84 7.008 4.754 1 96.25 99 LEU A C 1
ATOM 811 O O . LEU A 1 99 ? -7.973 8.102 5.305 1 96.25 99 LEU A O 1
ATOM 815 N N . ALA A 1 100 ? -7.199 6.867 3.615 1 95.75 100 ALA A N 1
ATOM 816 C CA . ALA A 1 100 ? -6.734 8.031 2.859 1 95.75 100 ALA A CA 1
ATOM 817 C C . ALA A 1 100 ? -7.891 8.969 2.535 1 95.75 100 ALA A C 1
ATOM 819 O O . ALA A 1 100 ? -7.754 10.188 2.639 1 95.75 100 ALA A O 1
ATOM 820 N N . THR A 1 101 ? -9.062 8.383 2.209 1 96.69 101 THR A N 1
ATOM 821 C CA . THR A 1 101 ? -10.258 9.164 1.917 1 96.69 101 THR A CA 1
ATOM 822 C C . THR A 1 101 ? -10.703 9.953 3.148 1 96.69 101 THR A C 1
ATOM 824 O O . THR A 1 101 ? -11.008 11.141 3.055 1 96.69 101 THR A O 1
ATOM 827 N N . LEU A 1 102 ? -10.75 9.312 4.23 1 96.75 102 LEU A N 1
ATOM 828 C CA . LEU A 1 102 ? -11.18 9.945 5.477 1 96.75 102 LEU A CA 1
ATOM 829 C C . LEU A 1 102 ? -10.219 11.062 5.871 1 96.75 102 LEU A C 1
ATOM 831 O O . LEU A 1 102 ? -10.656 12.125 6.316 1 96.75 102 LEU A O 1
ATOM 835 N N . ARG A 1 103 ? -8.977 10.844 5.691 1 94.12 103 ARG A N 1
ATOM 836 C CA . ARG A 1 103 ? -7.969 11.836 6.043 1 94.12 103 ARG A CA 1
ATOM 837 C C . ARG A 1 103 ? -8.094 13.078 5.16 1 94.12 103 ARG A C 1
ATOM 839 O O . ARG A 1 103 ? -7.961 14.203 5.645 1 94.12 103 ARG A O 1
ATOM 846 N N . ALA A 1 104 ? -8.289 12.875 3.934 1 95 104 ALA A N 1
A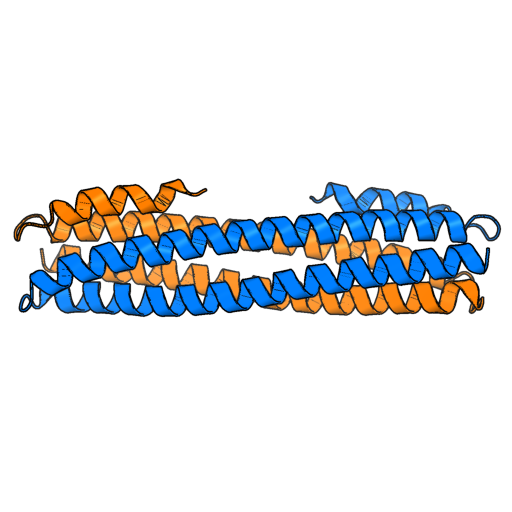TOM 847 C CA . ALA A 1 104 ? -8.492 14 3.023 1 95 104 ALA A CA 1
ATOM 848 C C . ALA A 1 104 ? -9.719 14.82 3.43 1 95 104 ALA A C 1
ATOM 850 O O . ALA A 1 104 ? -9.664 16.047 3.453 1 95 104 ALA A O 1
ATOM 851 N N . ALA A 1 105 ? -10.789 14.141 3.748 1 95.81 105 ALA A N 1
ATOM 852 C CA . ALA A 1 105 ? -12.031 14.797 4.152 1 95.81 105 ALA A CA 1
ATOM 853 C C . ALA A 1 105 ? -11.828 15.617 5.426 1 95.81 105 ALA A C 1
ATOM 855 O O . ALA A 1 105 ? -12.383 16.703 5.562 1 95.81 105 ALA A O 1
ATOM 856 N N . GLU A 1 106 ? -11.086 15.078 6.363 1 94.88 106 GLU A N 1
ATOM 857 C CA . GLU A 1 106 ? -10.789 15.773 7.613 1 94.88 106 GLU A CA 1
ATOM 858 C C . GLU A 1 106 ? -10.07 17.094 7.359 1 94.88 106 GLU A C 1
ATOM 860 O O . GLU A 1 106 ? -10.383 18.109 7.992 1 94.88 106 GLU A O 1
ATOM 865 N N . LYS A 1 107 ? -9.062 17.062 6.52 1 92.94 107 LYS A N 1
ATOM 866 C CA . LYS A 1 107 ? -8.367 18.297 6.172 1 92.94 107 LYS A CA 1
ATOM 867 C C . LYS A 1 107 ? -9.328 19.328 5.578 1 92.94 107 LYS A C 1
ATOM 869 O O . LYS A 1 107 ? -9.266 20.516 5.918 1 92.94 107 LYS A O 1
ATOM 874 N N . SER A 1 108 ? -10.25 18.891 4.715 1 92.38 108 SER A N 1
ATOM 875 C CA . SER A 1 108 ? -11.258 19.766 4.125 1 92.38 108 SER A CA 1
ATOM 876 C C . SER A 1 108 ? -12.133 20.406 5.199 1 92.38 108 SER A C 1
ATOM 878 O O . SER A 1 108 ? -12.406 21.594 5.16 1 92.38 108 SER A O 1
ATOM 880 N N . ARG A 1 109 ? -12.555 19.594 6.059 1 93.06 109 ARG A N 1
ATOM 881 C CA . ARG A 1 109 ? -13.414 20.062 7.145 1 93.06 109 ARG A CA 1
ATOM 882 C C . ARG A 1 109 ? -12.727 21.141 7.965 1 93.06 109 ARG A C 1
ATOM 884 O O . ARG A 1 109 ? -13.312 22.188 8.234 1 93.06 109 ARG A O 1
ATOM 891 N N . VAL A 1 110 ? -11.477 20.969 8.352 1 90.75 110 VAL A N 1
ATOM 892 C CA . VAL A 1 110 ? -10.727 21.891 9.188 1 90.75 110 VAL A CA 1
ATOM 893 C C . VAL A 1 110 ? -10.477 23.203 8.422 1 90.75 110 VAL A C 1
ATOM 895 O O . VAL A 1 110 ? -10.594 24.281 8.984 1 90.75 110 VAL A O 1
ATOM 898 N N . MET A 1 111 ? -10.141 23.125 7.117 1 88.62 111 MET A N 1
ATOM 899 C CA . MET A 1 111 ? -9.906 24.297 6.293 1 88.62 111 MET A CA 1
ATOM 900 C C . MET A 1 111 ? -11.164 25.172 6.211 1 88.62 111 MET A C 1
ATOM 902 O O . MET A 1 111 ? -11.086 26.391 6.32 1 88.62 111 MET A O 1
ATOM 906 N N . LYS A 1 112 ? -12.273 24.484 6.055 1 89.19 112 LYS A N 1
ATOM 907 C CA . LYS A 1 112 ? -13.539 25.203 5.984 1 89.19 112 LYS A CA 1
ATOM 908 C C . LYS A 1 112 ? -13.828 25.938 7.293 1 89.19 112 LYS A C 1
ATOM 910 O O . LYS A 1 112 ? -14.258 27.094 7.285 1 89.19 112 LYS A O 1
ATOM 915 N N . LYS A 1 113 ? -13.578 25.297 8.367 1 85.19 113 LYS A N 1
ATOM 916 C CA . LYS A 1 113 ? -13.805 25.906 9.68 1 85.19 113 LYS A CA 1
ATOM 917 C C . LYS A 1 113 ? -12.883 27.094 9.891 1 85.19 113 LYS A C 1
ATOM 919 O O . LYS A 1 113 ? -13.305 28.109 10.445 1 85.19 113 LYS A O 1
ATOM 924 N N . MET A 1 114 ? -11.656 26.984 9.445 1 80.75 114 MET A N 1
ATOM 925 C CA . MET A 1 114 ? -10.672 28.047 9.625 1 80.75 114 MET A CA 1
ATOM 926 C C . MET A 1 114 ? -11.062 29.281 8.812 1 80.75 114 MET A C 1
ATOM 928 O O . MET A 1 114 ? -10.82 30.406 9.234 1 80.75 114 MET A O 1
ATOM 932 N N . ARG A 1 115 ? -11.633 29.062 7.691 1 79.38 115 ARG A N 1
ATOM 933 C CA . ARG A 1 115 ? -12.031 30.172 6.828 1 79.38 115 ARG A CA 1
ATOM 934 C C . ARG A 1 115 ? -13.188 30.953 7.441 1 79.38 115 ARG A C 1
ATOM 936 O O . ARG A 1 115 ? -13.305 32.156 7.234 1 79.38 115 ARG A O 1
ATOM 943 N N . ILE A 1 116 ? -13.945 30.312 8.312 1 76 116 ILE A N 1
ATOM 944 C CA . ILE A 1 116 ? -15.078 30.969 8.961 1 76 116 ILE A CA 1
ATOM 945 C C . ILE A 1 116 ? -14.586 31.828 10.125 1 76 116 ILE A C 1
ATOM 947 O O . ILE A 1 116 ? -15.102 32.906 10.359 1 76 116 ILE A O 1
ATOM 951 N N . VAL A 1 117 ? -13.477 31.406 10.797 1 66.88 117 VAL A N 1
ATOM 952 C CA . VAL A 1 117 ? -12.984 32.094 11.984 1 66.88 117 VAL A CA 1
ATOM 953 C C . VAL A 1 117 ? -12.055 33.25 11.57 1 66.88 117 VAL A C 1
ATOM 955 O O . VAL A 1 117 ? -11.906 34.219 12.297 1 66.88 117 VAL A O 1
ATOM 958 N N . ALA A 1 118 ? -11.461 33.062 10.43 1 60.81 118 ALA A N 1
ATOM 959 C CA . ALA A 1 118 ? -10.547 34.094 9.969 1 60.81 118 ALA A CA 1
ATOM 960 C C . ALA A 1 118 ? -11.32 35.281 9.383 1 60.81 118 ALA A C 1
ATOM 962 O O . ALA A 1 118 ? -10.969 36.438 9.625 1 60.81 118 ALA A O 1
ATOM 963 N N . MET B 1 1 ? 1.995 -1.383 -13.93 1 30.56 1 MET B N 1
ATOM 964 C CA . MET B 1 1 ? 2.734 -2.617 -13.688 1 30.56 1 MET B CA 1
ATOM 965 C C . MET B 1 1 ? 1.862 -3.838 -13.961 1 30.56 1 MET B C 1
ATOM 967 O O . MET B 1 1 ? 2.049 -4.891 -13.352 1 30.56 1 MET B O 1
ATOM 971 N N . ALA B 1 2 ? 0.753 -3.658 -14.68 1 40.78 2 ALA B N 1
ATOM 972 C CA . ALA B 1 2 ? -0.167 -4.695 -15.141 1 40.78 2 ALA B CA 1
ATOM 973 C C . ALA B 1 2 ? 0.586 -5.965 -15.523 1 40.78 2 ALA B C 1
ATOM 975 O O . ALA B 1 2 ? 0.173 -7.07 -15.172 1 40.78 2 ALA B O 1
ATOM 976 N N . GLY B 1 3 ? 1.407 -5.785 -16.609 1 43 3 GLY B N 1
ATOM 977 C CA . GLY B 1 3 ? 1.594 -6.871 -17.562 1 43 3 GLY B CA 1
ATOM 978 C C . GLY B 1 3 ? 2.332 -8.055 -16.969 1 43 3 GLY B C 1
ATOM 979 O O . GLY B 1 3 ? 2.914 -8.859 -17.703 1 43 3 GLY B O 1
ATOM 980 N N . ARG B 1 4 ? 2.66 -7.742 -15.789 1 45.44 4 ARG B N 1
ATOM 981 C CA . ARG B 1 4 ? 3.715 -8.648 -15.344 1 45.44 4 ARG B CA 1
ATOM 982 C C . ARG B 1 4 ? 3.227 -10.094 -15.32 1 45.44 4 ARG B C 1
ATOM 984 O O . ARG B 1 4 ? 3.979 -11.016 -15.641 1 45.44 4 ARG B O 1
ATOM 991 N N . PHE B 1 5 ? 1.977 -10.258 -14.844 1 48.53 5 PHE B N 1
ATOM 992 C CA . PHE B 1 5 ? 1.481 -11.617 -14.656 1 48.53 5 PHE B CA 1
ATOM 993 C C . PHE B 1 5 ? 0.92 -12.172 -15.953 1 48.53 5 PHE B C 1
ATOM 995 O O . PHE B 1 5 ? 0.979 -13.383 -16.188 1 48.53 5 PHE B O 1
ATOM 1002 N N . PRO B 1 6 ? 0.21 -11.367 -16.812 1 50.53 6 PRO B N 1
ATOM 1003 C CA . PRO B 1 6 ? -0.63 -11.914 -17.875 1 50.53 6 PRO B CA 1
ATOM 1004 C C . PRO B 1 6 ? 0.096 -12.961 -18.719 1 50.53 6 PRO B C 1
ATOM 1006 O O . PRO B 1 6 ? -0.53 -13.898 -19.234 1 50.53 6 PRO B O 1
ATOM 1009 N N . LYS B 1 7 ? 1.24 -12.766 -19.062 1 50.56 7 LYS B N 1
ATOM 1010 C CA . LYS B 1 7 ? 1.737 -13.656 -20.094 1 50.56 7 LYS B CA 1
ATOM 1011 C C . LYS B 1 7 ? 1.665 -15.117 -19.656 1 50.56 7 LYS B C 1
ATOM 1013 O O . LYS B 1 7 ? 1.75 -16.031 -20.484 1 50.56 7 LYS B O 1
ATOM 1018 N N . CYS B 1 8 ? 1.281 -15.211 -18.469 1 49.06 8 CYS B N 1
ATOM 1019 C CA . CYS B 1 8 ? 1.281 -16.562 -17.922 1 49.06 8 CYS B CA 1
ATOM 1020 C C . CYS B 1 8 ? 0.086 -17.359 -18.422 1 49.06 8 CYS B C 1
ATOM 1022 O O . CYS B 1 8 ? 0.188 -18.562 -18.641 1 49.06 8 CYS B O 1
ATOM 1024 N N . GLN B 1 9 ? -1.017 -16.672 -18.688 1 50.78 9 GLN B N 1
ATOM 1025 C CA . GLN B 1 9 ? -2.201 -17.391 -19.125 1 50.78 9 GLN B CA 1
ATOM 1026 C C . GLN B 1 9 ? -1.933 -18.141 -20.438 1 50.78 9 GLN B C 1
ATOM 1028 O O . GLN B 1 9 ? -2.32 -19.297 -20.594 1 50.78 9 GLN B O 1
ATOM 1033 N N . LYS B 1 10 ? -1.437 -17.328 -21.281 1 55.44 10 LYS B N 1
ATOM 1034 C CA . LYS B 1 10 ? -1.212 -17.984 -22.578 1 55.44 10 LYS B CA 1
ATOM 1035 C C . LYS B 1 10 ? -0.339 -19.234 -22.422 1 55.44 10 LYS B C 1
ATOM 1037 O O . LYS B 1 10 ? -0.567 -20.234 -23.078 1 55.44 10 LYS B O 1
ATOM 1042 N N . THR B 1 11 ? 0.417 -19.141 -21.469 1 54.56 11 THR B N 1
ATOM 1043 C CA . THR B 1 11 ? 1.339 -20.25 -21.25 1 54.56 11 THR B CA 1
ATOM 1044 C C . THR B 1 11 ? 0.62 -21.422 -20.609 1 54.56 11 THR B C 1
ATOM 1046 O O . THR B 1 11 ? 0.897 -22.578 -20.922 1 54.56 11 THR B O 1
ATOM 1049 N N . ALA B 1 12 ? -0.314 -21.016 -19.797 1 57.09 12 ALA B N 1
ATOM 1050 C CA . ALA B 1 12 ? -1.037 -22.094 -19.125 1 57.09 12 ALA B CA 1
ATOM 1051 C C . ALA B 1 12 ? -1.77 -22.984 -20.109 1 57.09 12 ALA B C 1
ATOM 1053 O O . ALA B 1 12 ? -1.9 -24.188 -19.891 1 57.09 12 ALA B O 1
ATOM 1054 N N . LYS B 1 13 ? -2.199 -22.312 -21.156 1 57.47 13 LYS B N 1
ATOM 1055 C CA . LYS B 1 13 ? -2.916 -23.109 -22.156 1 57.47 13 LYS B CA 1
ATOM 1056 C C . LYS B 1 13 ? -1.997 -24.141 -22.812 1 57.47 13 LYS B C 1
ATOM 1058 O O . LYS B 1 13 ? -2.469 -25.094 -23.438 1 57.47 13 LYS B O 1
ATOM 1063 N N . LYS B 1 14 ? -0.782 -23.969 -22.688 1 58.34 14 LYS B N 1
ATOM 1064 C CA . LYS B 1 14 ? 0.159 -24.875 -23.328 1 58.34 14 LYS B CA 1
ATOM 1065 C C . LYS B 1 14 ? 0.626 -25.969 -22.375 1 58.34 14 LYS B C 1
ATOM 1067 O O . LYS B 1 14 ? 1.592 -26.672 -22.656 1 58.34 14 LYS B O 1
ATOM 1072 N N . ILE B 1 15 ? -0.072 -26.047 -21.297 1 56.19 15 ILE B N 1
ATOM 1073 C CA . ILE B 1 15 ? 0.332 -27 -20.281 1 56.19 15 ILE B CA 1
ATOM 1074 C C . ILE B 1 15 ? 0.133 -28.422 -20.797 1 56.19 15 ILE B C 1
ATOM 1076 O O . ILE B 1 15 ? -0.966 -28.797 -21.234 1 56.19 15 ILE B O 1
ATOM 1080 N N . GLY B 1 16 ? 0.989 -29 -21.453 1 56.38 16 GLY B N 1
ATOM 1081 C CA . GLY B 1 16 ? 1.143 -30.438 -21.688 1 56.38 16 GLY B CA 1
ATOM 1082 C C . GLY B 1 16 ? 2.115 -31.094 -20.734 1 56.38 16 GLY B C 1
ATOM 1083 O O . GLY B 1 16 ? 2.783 -30.422 -19.953 1 56.38 16 GLY B O 1
ATOM 1084 N N . ASN B 1 17 ? 2.129 -32.594 -20.406 1 57.19 17 ASN B N 1
ATOM 1085 C CA . ASN B 1 17 ? 2.863 -33.312 -19.375 1 57.19 17 ASN B CA 1
ATOM 1086 C C . ASN B 1 17 ? 4.32 -32.844 -19.312 1 57.19 17 ASN B C 1
ATOM 1088 O O . ASN B 1 17 ? 4.844 -32.594 -18.219 1 57.19 17 ASN B O 1
ATOM 1092 N N . ARG B 1 18 ? 5.152 -32.938 -20.391 1 58.97 18 ARG B N 1
ATOM 1093 C CA . ARG B 1 18 ? 6.59 -32.656 -20.359 1 58.97 18 ARG B CA 1
ATOM 1094 C C . ARG B 1 18 ? 6.863 -31.172 -20.203 1 58.97 18 ARG B C 1
ATOM 1096 O O . ARG B 1 18 ? 7.891 -30.781 -19.641 1 58.97 18 ARG B O 1
ATOM 1103 N N . LYS B 1 19 ? 5.73 -30.344 -20.359 1 71.5 19 LYS B N 1
ATOM 1104 C CA . LYS B 1 19 ? 6.016 -28.906 -20.406 1 71.5 19 LYS B CA 1
ATOM 1105 C C . LYS B 1 19 ? 5.359 -28.172 -19.25 1 71.5 19 LYS B C 1
ATOM 1107 O O . LYS B 1 19 ? 5.621 -26.984 -19.031 1 71.5 19 LYS B O 1
ATOM 1112 N N . ILE B 1 20 ? 4.793 -29.125 -18.438 1 76.62 20 ILE B N 1
ATOM 1113 C CA . ILE B 1 20 ? 4.062 -28.469 -17.359 1 76.62 20 ILE B CA 1
ATOM 1114 C C . ILE B 1 20 ? 5.043 -27.922 -16.344 1 76.62 20 ILE B C 1
ATOM 1116 O O . ILE B 1 20 ? 4.832 -26.828 -15.797 1 76.62 20 ILE B O 1
ATOM 1120 N N . TYR B 1 21 ? 6.176 -28.609 -16.219 1 75.69 21 TYR B N 1
ATOM 1121 C CA . TYR B 1 21 ? 7.184 -28.188 -15.25 1 75.69 21 TYR B CA 1
ATOM 1122 C C . TYR B 1 21 ? 7.832 -26.875 -15.688 1 75.69 21 TYR B C 1
ATOM 1124 O O . TYR B 1 21 ? 8.07 -25.984 -14.859 1 75.69 21 TYR B O 1
ATOM 1132 N N . LYS B 1 22 ? 8.023 -26.812 -16.953 1 79.31 22 LYS B N 1
ATOM 1133 C CA . LYS B 1 22 ? 8.656 -25.609 -17.469 1 79.31 22 LYS B CA 1
ATOM 1134 C C . LYS B 1 22 ? 7.719 -24.406 -17.375 1 79.31 22 LYS B C 1
ATOM 1136 O O . LYS B 1 22 ? 8.148 -23.297 -17.078 1 79.31 22 LYS B O 1
ATOM 1141 N N . VAL B 1 23 ? 6.508 -24.75 -17.672 1 79.56 23 VAL B N 1
ATOM 1142 C CA . VAL B 1 23 ? 5.508 -23.688 -17.625 1 79.56 23 VAL B CA 1
ATOM 1143 C C . VAL B 1 23 ? 5.324 -23.203 -16.188 1 79.56 23 VAL B C 1
ATOM 1145 O O . VAL B 1 23 ? 5.289 -22 -15.922 1 79.56 23 VAL B O 1
ATOM 1148 N N . LEU B 1 24 ? 5.285 -24.125 -15.258 1 84.19 24 LEU B N 1
ATOM 1149 C CA . LEU B 1 24 ? 5.133 -23.781 -13.852 1 84.19 24 LEU B CA 1
ATOM 1150 C C . LEU B 1 24 ? 6.352 -23.031 -13.344 1 84.19 24 LEU B C 1
ATOM 1152 O O . LEU B 1 24 ? 6.219 -22.062 -12.578 1 84.19 24 LEU B O 1
ATOM 1156 N N . GLU B 1 25 ? 7.434 -23.469 -13.789 1 85.38 25 GLU B N 1
ATOM 1157 C CA . GLU B 1 25 ? 8.656 -22.766 -13.406 1 85.38 25 GLU B CA 1
ATOM 1158 C C . GLU B 1 25 ? 8.641 -21.312 -13.883 1 85.38 25 GLU B C 1
ATOM 1160 O O . GLU B 1 25 ? 9.016 -20.406 -13.141 1 85.38 25 GLU B O 1
ATOM 1165 N N . GLU B 1 26 ? 8.195 -21.156 -15.078 1 85 26 GLU B N 1
ATOM 1166 C CA . GLU B 1 26 ? 8.109 -19.812 -15.625 1 85 26 GLU B CA 1
ATOM 1167 C C . GLU B 1 26 ? 7.098 -18.969 -14.852 1 85 26 GLU B C 1
ATOM 1169 O O . GLU B 1 26 ? 7.348 -17.797 -14.562 1 85 26 GLU B O 1
ATOM 1174 N N . ILE B 1 27 ? 5.984 -19.531 -14.523 1 85 27 ILE B N 1
ATOM 1175 C CA . ILE B 1 27 ? 4.949 -18.828 -13.773 1 85 27 ILE B CA 1
ATOM 1176 C C . ILE B 1 27 ? 5.488 -18.422 -12.406 1 85 27 ILE B C 1
ATOM 1178 O O . ILE B 1 27 ? 5.344 -17.266 -12 1 85 27 ILE B O 1
ATOM 1182 N N . PHE B 1 28 ? 6.113 -19.328 -11.75 1 90.62 28 PHE B N 1
ATOM 1183 C CA . PHE B 1 28 ? 6.633 -19.047 -10.414 1 90.62 28 PHE B CA 1
ATOM 1184 C C . PHE B 1 28 ? 7.77 -18.031 -10.477 1 90.62 28 PHE B C 1
ATOM 1186 O O . PHE B 1 28 ? 7.91 -17.203 -9.586 1 90.62 28 PHE B O 1
ATOM 1193 N N . PHE B 1 29 ? 8.539 -18.125 -11.539 1 89.94 29 PHE B N 1
ATOM 1194 C CA . PHE B 1 29 ? 9.617 -17.156 -11.719 1 89.94 29 PHE B CA 1
ATOM 1195 C C . PHE B 1 29 ? 9.062 -15.742 -11.883 1 89.94 29 PHE B C 1
ATOM 1197 O O . PHE B 1 29 ? 9.539 -14.805 -11.242 1 89.94 29 PHE B O 1
ATOM 1204 N N . ARG B 1 30 ? 8.047 -15.539 -12.625 1 87.94 30 ARG B N 1
ATOM 1205 C CA . ARG B 1 30 ? 7.426 -14.242 -12.852 1 87.94 30 ARG B CA 1
ATOM 1206 C C . ARG B 1 30 ? 6.746 -13.727 -11.586 1 87.94 30 ARG B C 1
ATOM 1208 O O . ARG B 1 30 ? 6.812 -12.539 -11.281 1 87.94 30 ARG B O 1
ATOM 1215 N N . GLU B 1 31 ? 6.125 -14.641 -10.898 1 89.5 31 GLU B N 1
ATOM 1216 C CA . GLU B 1 31 ? 5.504 -14.242 -9.641 1 89.5 31 GLU B CA 1
ATOM 1217 C C . GLU B 1 31 ? 6.551 -13.773 -8.633 1 89.5 31 GLU B C 1
ATOM 1219 O O . GLU B 1 31 ? 6.348 -12.773 -7.938 1 89.5 31 GLU B O 1
ATOM 1224 N N . LYS B 1 32 ? 7.562 -14.539 -8.539 1 92.75 32 LYS B N 1
ATOM 1225 C CA . LYS B 1 32 ? 8.641 -14.156 -7.637 1 92.75 32 LYS B CA 1
ATOM 1226 C C . LYS B 1 32 ? 9.125 -12.734 -7.93 1 92.75 32 LYS B C 1
ATOM 1228 O O . LYS B 1 32 ? 9.242 -11.914 -7.016 1 92.75 32 LYS B O 1
ATOM 1233 N N . LYS B 1 33 ? 9.297 -12.469 -9.188 1 91.19 33 LYS B N 1
ATOM 1234 C CA . LYS B 1 33 ? 9.766 -11.148 -9.586 1 91.19 33 LYS B CA 1
ATOM 1235 C C . LYS B 1 33 ? 8.734 -10.07 -9.266 1 91.19 33 LYS B C 1
ATOM 1237 O O . LYS B 1 33 ? 9.086 -8.961 -8.867 1 91.19 33 LYS B O 1
ATOM 1242 N N . ALA B 1 34 ? 7.543 -10.438 -9.445 1 89.56 34 ALA B N 1
ATOM 1243 C CA . ALA B 1 34 ? 6.473 -9.492 -9.125 1 89.56 34 ALA B CA 1
ATOM 1244 C C . ALA B 1 34 ? 6.453 -9.164 -7.637 1 89.56 34 ALA B C 1
ATOM 1246 O O . ALA B 1 34 ? 6.316 -8 -7.254 1 89.56 34 ALA B O 1
ATOM 1247 N N . TYR B 1 35 ? 6.633 -10.133 -6.816 1 93.06 35 TYR B N 1
ATOM 1248 C CA . TYR B 1 35 ? 6.621 -9.922 -5.371 1 93.06 35 TYR B CA 1
ATOM 1249 C C . TYR B 1 35 ? 7.836 -9.117 -4.926 1 93.06 35 TYR B C 1
ATOM 1251 O O . TYR B 1 35 ? 7.75 -8.312 -4 1 93.06 35 TYR B O 1
ATOM 1259 N N . GLU B 1 36 ? 8.938 -9.344 -5.531 1 94 36 GLU B N 1
ATOM 1260 C CA . GLU B 1 36 ? 10.133 -8.547 -5.246 1 94 36 GLU B CA 1
ATOM 1261 C C . GLU B 1 36 ? 9.922 -7.082 -5.605 1 94 36 GLU B C 1
ATOM 1263 O O . GLU B 1 36 ? 10.398 -6.191 -4.902 1 94 36 GLU B O 1
ATOM 1268 N N . CYS B 1 37 ? 9.25 -6.898 -6.707 1 92.81 37 CYS B N 1
ATOM 1269 C CA . CYS B 1 37 ? 8.898 -5.535 -7.082 1 92.81 37 CYS B CA 1
ATOM 1270 C C . CYS B 1 37 ? 7.941 -4.922 -6.07 1 92.81 37 CYS B C 1
ATOM 1272 O O . CYS B 1 37 ? 8.102 -3.766 -5.672 1 92.81 37 CYS B O 1
ATOM 1274 N N . ASP B 1 38 ? 6.949 -5.688 -5.648 1 92.31 38 ASP B N 1
ATOM 1275 C CA . ASP B 1 38 ? 6.004 -5.223 -4.641 1 92.31 38 ASP B CA 1
ATOM 1276 C C . ASP B 1 38 ? 6.73 -4.777 -3.371 1 92.31 38 ASP B C 1
ATOM 1278 O O . ASP B 1 38 ? 6.418 -3.725 -2.807 1 92.31 38 ASP B O 1
ATOM 1282 N N . GLU B 1 39 ? 7.691 -5.625 -2.938 1 94.38 39 GLU B N 1
ATOM 1283 C CA . GLU B 1 39 ? 8.477 -5.324 -1.742 1 94.38 39 GLU B CA 1
ATOM 1284 C C . GLU B 1 39 ? 9.172 -3.971 -1.864 1 94.38 39 GLU B C 1
ATOM 1286 O O . GLU B 1 39 ? 9.117 -3.154 -0.942 1 94.38 39 GLU B O 1
ATOM 1291 N N . ARG B 1 40 ? 9.742 -3.699 -2.949 1 94.75 40 ARG B N 1
ATOM 1292 C CA . ARG B 1 40 ? 10.445 -2.441 -3.189 1 94.75 40 ARG B CA 1
ATOM 1293 C C . ARG B 1 40 ? 9.477 -1.263 -3.166 1 94.75 40 ARG B C 1
ATOM 1295 O O . ARG B 1 40 ? 9.773 -0.222 -2.574 1 94.75 40 ARG B O 1
ATOM 1302 N N . GLU B 1 41 ? 8.352 -1.46 -3.828 1 92.31 41 GLU B N 1
ATOM 1303 C CA . GLU B 1 41 ? 7.363 -0.391 -3.896 1 92.31 41 GLU B CA 1
ATOM 1304 C C . GLU B 1 41 ? 6.809 -0.062 -2.514 1 92.31 41 GLU B C 1
ATOM 1306 O O . GLU B 1 41 ? 6.629 1.108 -2.174 1 92.31 41 GLU B O 1
ATOM 1311 N N . TYR B 1 42 ? 6.531 -1.077 -1.69 1 95.88 42 TYR B N 1
ATOM 1312 C CA . TYR B 1 42 ? 6.059 -0.836 -0.332 1 95.88 42 TYR B CA 1
ATOM 1313 C C . TYR B 1 42 ? 7.113 -0.109 0.493 1 95.88 42 TYR B C 1
ATOM 1315 O O . TYR B 1 42 ? 6.793 0.811 1.25 1 95.88 42 TYR B O 1
ATOM 1323 N N . ASN B 1 43 ? 8.352 -0.524 0.281 1 95.25 43 ASN B N 1
ATOM 1324 C CA . ASN B 1 43 ? 9.43 0.124 1.013 1 95.25 43 ASN B CA 1
ATOM 1325 C C . ASN B 1 43 ? 9.594 1.584 0.599 1 95.25 43 ASN B C 1
ATOM 1327 O O . ASN B 1 43 ? 9.844 2.449 1.44 1 95.25 43 ASN B O 1
ATOM 1331 N N . GLU B 1 44 ? 9.453 1.896 -0.664 1 93.31 44 GLU B N 1
ATOM 1332 C CA . GLU B 1 44 ? 9.5 3.277 -1.137 1 93.31 44 GLU B CA 1
ATOM 1333 C C . GLU B 1 44 ? 8.375 4.105 -0.529 1 93.31 44 GLU B C 1
ATOM 1335 O O . GLU B 1 44 ? 8.586 5.254 -0.134 1 93.31 44 GLU B O 1
ATOM 1340 N N . ARG B 1 45 ? 7.242 3.484 -0.445 1 94.06 45 ARG B N 1
ATOM 1341 C CA . ARG B 1 45 ? 6.105 4.172 0.158 1 94.06 45 ARG B CA 1
ATOM 1342 C C . ARG B 1 45 ? 6.344 4.422 1.644 1 94.06 45 ARG B C 1
ATOM 1344 O O . ARG B 1 45 ? 5.977 5.477 2.168 1 94.06 45 ARG B O 1
ATOM 1351 N N . ILE B 1 46 ? 6.891 3.49 2.309 1 96.31 46 ILE B N 1
ATOM 1352 C CA . ILE B 1 46 ? 7.215 3.645 3.723 1 96.31 46 ILE B CA 1
ATOM 1353 C C . ILE B 1 46 ? 8.125 4.855 3.914 1 96.31 46 ILE B C 1
ATOM 1355 O O . ILE B 1 46 ? 7.895 5.68 4.805 1 96.31 46 ILE B O 1
ATOM 1359 N N . GLU B 1 47 ? 9.094 5.023 3.119 1 92.56 47 GLU B N 1
ATOM 1360 C CA . GLU B 1 47 ? 10.016 6.152 3.199 1 92.56 47 GLU B CA 1
ATOM 1361 C C . GLU B 1 47 ? 9.289 7.477 2.986 1 92.56 47 GLU B C 1
ATOM 13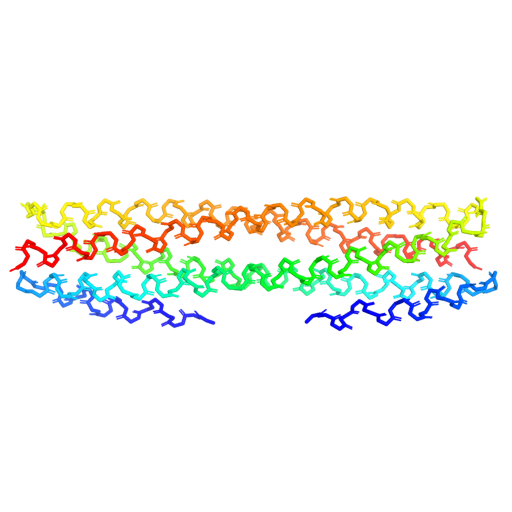63 O O . GLU B 1 47 ? 9.57 8.461 3.67 1 92.56 47 GLU B O 1
ATOM 1368 N N . GLU B 1 48 ? 8.406 7.465 2.059 1 90 48 GLU B N 1
ATOM 1369 C CA . GLU B 1 48 ? 7.621 8.672 1.794 1 90 48 GLU B CA 1
ATOM 1370 C C . GLU B 1 48 ? 6.793 9.07 3.014 1 90 48 GLU B C 1
ATOM 1372 O O . GLU B 1 48 ? 6.734 10.25 3.371 1 90 48 GLU B O 1
ATOM 1377 N N . VAL B 1 49 ? 6.129 8.117 3.602 1 93 49 VAL B N 1
ATOM 1378 C CA . VAL B 1 49 ? 5.281 8.406 4.754 1 93 49 VAL B CA 1
ATOM 1379 C C . VAL B 1 49 ? 6.145 8.836 5.938 1 93 49 VAL B C 1
ATOM 1381 O O . VAL B 1 49 ? 5.766 9.719 6.703 1 93 49 VAL B O 1
ATOM 1384 N N . GLU B 1 50 ? 7.316 8.258 6.07 1 93.12 50 GLU B N 1
ATOM 1385 C CA . GLU B 1 50 ? 8.242 8.672 7.121 1 93.12 50 GLU B CA 1
ATOM 1386 C C . GLU B 1 50 ? 8.664 10.125 6.953 1 93.12 50 GLU B C 1
ATOM 1388 O O . GLU B 1 50 ? 8.75 10.867 7.934 1 93.12 50 GLU B O 1
ATOM 1393 N N . ALA B 1 51 ? 8.938 10.477 5.719 1 89.56 51 ALA B N 1
ATOM 1394 C CA . ALA B 1 51 ? 9.258 11.875 5.438 1 89.56 51 ALA B CA 1
ATOM 1395 C C . ALA B 1 51 ? 8.102 12.797 5.805 1 89.56 51 ALA B C 1
ATOM 1397 O O . ALA B 1 51 ? 8.305 13.867 6.375 1 89.56 51 ALA B O 1
ATOM 1398 N N . ARG B 1 52 ? 6.879 12.336 5.492 1 88.12 52 ARG B N 1
ATOM 1399 C CA . ARG B 1 52 ? 5.676 13.078 5.844 1 88.12 52 ARG B CA 1
ATOM 1400 C C . ARG B 1 52 ? 5.574 13.273 7.352 1 88.12 52 ARG B C 1
ATOM 1402 O O . ARG B 1 52 ? 5.262 14.375 7.82 1 88.12 52 ARG B O 1
ATOM 1409 N N . VAL B 1 53 ? 5.859 12.273 8.078 1 91.31 53 VAL B N 1
ATOM 1410 C CA . VAL B 1 53 ? 5.816 12.32 9.539 1 91.31 53 VAL B CA 1
ATOM 1411 C C . VAL B 1 53 ? 6.832 13.336 10.055 1 91.31 53 VAL B C 1
ATOM 1413 O O . VAL B 1 53 ? 6.512 14.172 10.898 1 91.31 53 VAL B O 1
ATOM 1416 N N . SER B 1 54 ? 8.023 13.32 9.523 1 88.75 54 SER B N 1
ATOM 1417 C CA . SER B 1 54 ? 9.094 14.227 9.938 1 88.75 54 SER B CA 1
ATOM 1418 C C . SER B 1 54 ? 8.711 15.68 9.68 1 88.75 54 SER B C 1
ATOM 1420 O O . SER B 1 54 ? 8.844 16.531 10.562 1 88.75 54 SER B O 1
ATOM 1422 N N . PHE B 1 55 ? 8.242 15.906 8.477 1 85.69 55 PHE B N 1
ATOM 1423 C CA . PHE B 1 55 ? 7.844 17.266 8.117 1 85.69 55 PHE B CA 1
ATOM 1424 C C . PHE B 1 55 ? 6.727 17.75 9.031 1 85.69 55 PHE B C 1
ATOM 1426 O O . PHE B 1 55 ? 6.781 18.875 9.539 1 85.69 55 PHE B O 1
ATOM 1433 N N . ARG B 1 56 ? 5.762 16.922 9.305 1 89.69 56 ARG B N 1
ATOM 1434 C CA . ARG B 1 56 ? 4.617 17.297 10.133 1 89.69 56 ARG B CA 1
ATOM 1435 C C . ARG B 1 56 ? 5.051 17.578 11.57 1 89.69 56 ARG B C 1
ATOM 1437 O O . ARG B 1 56 ? 4.555 18.516 12.195 1 89.69 56 ARG B O 1
ATOM 1444 N N . ARG B 1 57 ? 5.953 16.859 12.062 1 90.19 57 ARG B N 1
ATOM 1445 C CA . ARG B 1 57 ? 6.469 17.109 13.398 1 90.19 57 ARG B CA 1
ATOM 1446 C C . ARG B 1 57 ? 7.148 18.469 13.477 1 90.19 57 ARG B C 1
ATOM 1448 O O . ARG B 1 57 ? 7.055 19.156 14.492 1 90.19 57 ARG B O 1
ATOM 1455 N N . GLY B 1 58 ? 7.836 18.844 12.383 1 85.31 58 GLY B N 1
ATOM 1456 C CA . GLY B 1 58 ? 8.414 20.172 12.312 1 85.31 58 GLY B CA 1
ATOM 1457 C C . GLY B 1 58 ? 7.371 21.281 12.375 1 85.31 58 GLY B C 1
ATOM 1458 O O . GLY B 1 58 ? 7.559 22.281 13.07 1 85.31 58 GLY B O 1
ATOM 1459 N N . ILE B 1 59 ? 6.258 21.078 11.695 1 84.69 59 ILE B N 1
ATOM 1460 C CA . ILE B 1 59 ? 5.172 22.047 11.695 1 84.69 59 ILE B CA 1
ATOM 1461 C C . ILE B 1 59 ? 4.566 22.141 13.094 1 84.69 59 ILE B C 1
ATOM 1463 O O . ILE B 1 59 ? 4.32 23.25 13.594 1 84.69 59 ILE B O 1
ATOM 1467 N N . ILE B 1 60 ? 4.293 21.016 13.695 1 88.38 60 ILE B N 1
ATOM 1468 C CA . ILE B 1 60 ? 3.693 20.953 15.031 1 88.38 60 ILE B CA 1
ATOM 1469 C C . ILE B 1 60 ? 4.578 21.703 16.031 1 88.38 60 ILE B C 1
ATOM 1471 O O . ILE B 1 60 ? 4.086 22.5 16.828 1 88.38 60 ILE B O 1
ATOM 1475 N N . THR B 1 61 ? 5.871 21.422 15.953 1 87.19 61 THR B N 1
ATOM 1476 C CA . THR B 1 61 ? 6.828 22.078 16.844 1 87.19 61 THR B CA 1
ATOM 1477 C C . THR B 1 61 ? 6.762 23.594 16.703 1 87.19 61 THR B C 1
ATOM 1479 O O . THR B 1 61 ? 6.773 24.312 17.703 1 87.19 61 THR B O 1
ATOM 1482 N N . GLU B 1 62 ? 6.645 24.109 15.508 1 82 62 GLU B N 1
ATOM 1483 C CA . GLU B 1 62 ? 6.555 25.547 15.258 1 82 62 GLU B CA 1
ATOM 1484 C C . GLU B 1 62 ? 5.242 26.109 15.781 1 82 62 GLU B C 1
ATOM 1486 O O . GLU B 1 62 ? 5.223 27.188 16.391 1 82 62 GLU B O 1
ATOM 1491 N N . LEU B 1 63 ? 4.176 25.391 15.609 1 83.5 63 LEU B N 1
ATOM 1492 C CA . LEU B 1 63 ? 2.861 25.859 16.031 1 83.5 63 LEU B CA 1
ATOM 1493 C C . LEU B 1 63 ? 2.752 25.891 17.547 1 83.5 63 LEU B C 1
ATOM 1495 O O . LEU B 1 63 ? 2.064 26.75 18.109 1 83.5 63 LEU B O 1
ATOM 1499 N N . GLU B 1 64 ? 3.369 24.984 18.234 1 83.56 64 GLU B N 1
ATOM 1500 C CA . GLU B 1 64 ? 3.299 24.875 19.688 1 83.56 64 GLU B CA 1
ATOM 1501 C C . GLU B 1 64 ? 3.961 26.078 20.344 1 83.56 64 GLU B C 1
ATOM 1503 O O . GLU B 1 64 ? 3.701 26.375 21.516 1 83.56 64 GLU B O 1
ATOM 1508 N N . LYS B 1 65 ? 4.719 26.797 19.516 1 77.56 65 LYS B N 1
ATOM 1509 C CA . LYS B 1 65 ? 5.344 28 20.062 1 77.56 65 LYS B CA 1
ATOM 1510 C C . LYS B 1 65 ? 4.328 29.141 20.203 1 77.56 65 LYS B C 1
ATOM 1512 O O . LYS B 1 65 ? 4.57 30.109 20.906 1 77.56 65 LYS B O 1
ATOM 1517 N N . TYR B 1 66 ? 3.336 29.203 19.391 1 69.62 66 TYR B N 1
ATOM 1518 C CA . TYR B 1 66 ? 2.381 30.297 19.391 1 69.62 66 TYR B CA 1
ATOM 1519 C C . TYR B 1 66 ? 1.299 30.094 20.438 1 69.62 66 TYR B C 1
ATOM 1521 O O . TYR B 1 66 ? 0.514 31.016 20.719 1 69.62 66 TYR B O 1
ATOM 1529 N N . GLY B 1 67 ? 1.479 29.547 21.469 1 58.44 67 GLY B N 1
ATOM 1530 C CA . GLY B 1 67 ? 0.526 29.312 22.531 1 58.44 67 GLY B CA 1
ATOM 1531 C C . GLY B 1 67 ? -0.851 28.922 22.031 1 58.44 67 GLY B C 1
ATOM 1532 O O . GLY B 1 67 ? -1.07 28.797 20.828 1 58.44 67 GLY B O 1
ATOM 1533 N N . PHE B 1 68 ? -1.795 28.531 22.984 1 58.06 68 PHE B N 1
ATOM 1534 C CA . PHE B 1 68 ? -3.137 27.969 22.891 1 58.06 68 PHE B CA 1
ATOM 1535 C C . PHE B 1 68 ? -4.105 28.984 22.281 1 58.06 68 PHE B C 1
ATOM 1537 O O . PHE B 1 68 ? -4.801 29.688 23 1 58.06 68 PHE B O 1
ATOM 1544 N N . ASP B 1 69 ? -3.605 29.688 21.219 1 58.56 69 ASP B N 1
ATOM 1545 C CA . ASP B 1 69 ? -4.684 30.438 20.578 1 58.56 69 ASP B CA 1
ATOM 1546 C C . ASP B 1 69 ? -5.719 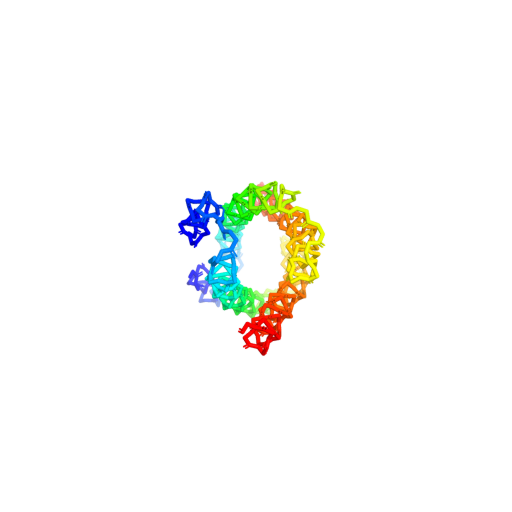29.5 19.969 1 58.56 69 ASP B C 1
ATOM 1548 O O . ASP B 1 69 ? -5.363 28.453 19.422 1 58.56 69 ASP B O 1
ATOM 1552 N N . ASP B 1 70 ? -6.961 29.656 20.438 1 63.16 70 ASP B N 1
ATOM 1553 C CA . ASP B 1 70 ? -8.148 28.875 20.078 1 63.16 70 ASP B CA 1
ATOM 1554 C C . ASP B 1 70 ? -8.125 28.484 18.609 1 63.16 70 ASP B C 1
ATOM 1556 O O . ASP B 1 70 ? -8.586 27.391 18.25 1 63.16 70 ASP B O 1
ATOM 1560 N N . VAL B 1 71 ? -7.418 29.344 17.844 1 67.44 71 VAL B N 1
ATOM 1561 C CA . VAL B 1 71 ? -7.492 29.141 16.406 1 67.44 71 VAL B CA 1
ATOM 1562 C C . VAL B 1 71 ? -6.535 28.031 15.984 1 67.44 71 VAL B C 1
ATOM 1564 O O . VAL B 1 71 ? -6.781 27.344 14.992 1 67.44 71 VAL B O 1
ATOM 1567 N N . VAL B 1 72 ? -5.582 27.781 16.875 1 78.69 72 VAL B N 1
ATOM 1568 C CA . VAL B 1 72 ? -4.535 26.859 16.469 1 78.69 72 VAL B CA 1
ATOM 1569 C C . VAL B 1 72 ? -4.758 25.5 17.141 1 78.69 72 VAL B C 1
ATOM 1571 O O . VAL B 1 72 ? -4.199 24.484 16.703 1 78.69 72 VAL B O 1
ATOM 1574 N N . ASP B 1 73 ? -5.676 25.516 18.031 1 83.06 73 ASP B N 1
ATOM 1575 C CA . ASP B 1 73 ? -5.84 24.312 18.828 1 83.06 73 ASP B CA 1
ATOM 1576 C C . ASP B 1 73 ? -6.305 23.141 17.969 1 83.06 73 ASP B C 1
ATOM 1578 O O . ASP B 1 73 ? -5.703 22.062 17.984 1 83.06 73 ASP B O 1
ATOM 1582 N N . GLU B 1 74 ? -7.359 23.406 17.219 1 87.06 74 GLU B N 1
ATOM 1583 C CA . GLU B 1 74 ? -7.898 22.312 16.422 1 87.06 74 GLU B CA 1
ATOM 1584 C C . GLU B 1 74 ? -6.934 21.906 15.305 1 87.06 74 GLU B C 1
ATOM 1586 O O . GLU B 1 74 ? -6.637 20.719 15.133 1 87.06 74 GLU B O 1
ATOM 1591 N N . PRO B 1 75 ? -6.359 22.844 14.578 1 87.44 75 PRO B N 1
ATOM 1592 C CA . PRO B 1 75 ? -5.363 22.453 13.578 1 87.44 75 PRO B CA 1
ATOM 1593 C C . PRO B 1 75 ? -4.191 21.688 14.18 1 87.44 75 PRO B C 1
ATOM 1595 O O . PRO B 1 75 ? -3.713 20.719 13.578 1 87.44 75 PRO B O 1
ATOM 1598 N N . LEU B 1 76 ? -3.771 22.078 15.266 1 89.12 76 LEU B N 1
ATOM 1599 C CA . LEU B 1 76 ? -2.672 21.391 15.945 1 89.12 76 LEU B CA 1
ATOM 1600 C C . LEU B 1 76 ? -3.061 19.969 16.312 1 89.12 76 LEU B C 1
ATOM 1602 O O . LEU B 1 76 ? -2.279 19.031 16.109 1 89.12 76 LEU B O 1
ATOM 1606 N N . ALA B 1 77 ? -4.254 19.75 16.844 1 91.62 77 ALA B N 1
ATOM 1607 C CA . ALA B 1 77 ? -4.742 18.422 17.203 1 91.62 77 ALA B CA 1
ATOM 1608 C C . ALA B 1 77 ? -4.832 17.531 15.977 1 91.62 77 ALA B C 1
ATOM 1610 O O . ALA B 1 77 ? -4.484 16.344 16.031 1 91.62 77 ALA B O 1
ATOM 1611 N N . VAL B 1 78 ? -5.297 18.125 14.891 1 92.75 78 VAL B N 1
ATOM 1612 C CA . VAL B 1 78 ? -5.453 17.375 13.641 1 92.75 78 VAL B CA 1
ATOM 1613 C C . VAL B 1 78 ? -4.082 16.938 13.125 1 92.75 78 VAL B C 1
ATOM 1615 O O . VAL B 1 78 ? -3.92 15.812 12.648 1 92.75 78 VAL B O 1
ATOM 1618 N N . LEU B 1 79 ? -3.133 17.797 13.195 1 92.25 79 LEU B N 1
ATOM 1619 C CA . LEU B 1 79 ? -1.786 17.453 12.742 1 92.25 79 LEU B CA 1
ATOM 1620 C C . LEU B 1 79 ? -1.172 16.375 13.625 1 92.25 79 LEU B C 1
ATOM 1622 O O . LEU B 1 79 ? -0.527 15.453 13.117 1 92.25 79 LEU B O 1
ATOM 1626 N N . LYS B 1 80 ? -1.404 16.391 14.891 1 94.38 80 LYS B N 1
ATOM 1627 C CA . LYS B 1 80 ? -0.88 15.383 15.805 1 94.38 80 LYS B CA 1
ATOM 1628 C C . LYS B 1 80 ? -1.525 14.023 15.547 1 94.38 80 LYS B C 1
ATOM 1630 O O . LYS B 1 80 ? -0.841 13 15.531 1 94.38 80 LYS B O 1
ATOM 1635 N N . ALA B 1 81 ? -2.809 14.047 15.367 1 95.06 81 ALA B N 1
ATOM 1636 C CA . ALA B 1 81 ? -3.514 12.805 15.047 1 95.06 81 ALA B CA 1
ATOM 1637 C C . ALA B 1 81 ? -3.012 12.211 13.734 1 95.06 81 ALA B C 1
ATOM 1639 O O . ALA B 1 81 ? -2.895 10.992 13.602 1 95.06 81 ALA B O 1
ATOM 1640 N N . ALA B 1 82 ? -2.74 13.07 12.773 1 93.94 82 ALA B N 1
ATOM 1641 C CA . ALA B 1 82 ? -2.273 12.617 11.469 1 93.94 82 ALA B CA 1
ATOM 1642 C C . ALA B 1 82 ? -0.921 11.922 11.578 1 93.94 82 ALA B C 1
ATOM 1644 O O . ALA B 1 82 ? -0.632 10.992 10.82 1 93.94 82 ALA B O 1
ATOM 1645 N N . VAL B 1 83 ? -0.085 12.398 12.477 1 95.19 83 VAL B N 1
ATOM 1646 C CA . VAL B 1 83 ? 1.198 11.742 12.695 1 95.19 83 VAL B CA 1
ATOM 1647 C C . VAL B 1 83 ? 0.969 10.297 13.141 1 95.19 83 VAL B C 1
ATOM 1649 O O . VAL B 1 83 ? 1.59 9.367 12.617 1 95.19 83 VAL B O 1
ATOM 1652 N N . GLU B 1 84 ? 0.089 10.086 14.094 1 95.56 84 GLU B N 1
ATOM 1653 C CA . GL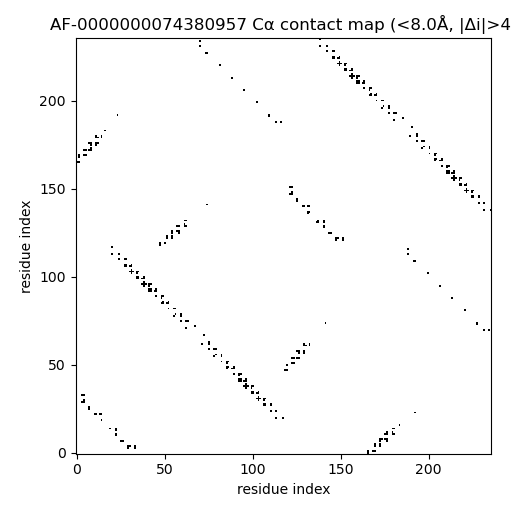U B 1 84 ? -0.215 8.75 14.586 1 95.56 84 GLU B CA 1
ATOM 1654 C C . GLU B 1 84 ? -0.79 7.867 13.484 1 95.56 84 GLU B C 1
ATOM 1656 O O . GLU B 1 84 ? -0.433 6.691 13.367 1 95.56 84 GLU B O 1
ATOM 1661 N N . ASP B 1 85 ? -1.643 8.438 12.719 1 94.38 85 ASP B N 1
ATOM 1662 C CA . ASP B 1 85 ? -2.201 7.715 11.578 1 94.38 85 ASP B CA 1
ATOM 1663 C C . ASP B 1 85 ? -1.104 7.273 10.609 1 94.38 85 ASP B C 1
ATOM 1665 O O . ASP B 1 85 ? -1.145 6.16 10.086 1 94.38 85 ASP B O 1
ATOM 1669 N N . ASP B 1 86 ? -0.192 8.195 10.352 1 95.31 86 ASP B N 1
ATOM 1670 C CA . ASP B 1 86 ? 0.9 7.883 9.438 1 95.31 86 ASP B CA 1
ATOM 1671 C C . ASP B 1 86 ? 1.78 6.766 9.992 1 95.31 86 ASP B C 1
ATOM 1673 O O . ASP B 1 86 ? 2.266 5.922 9.242 1 95.31 86 ASP B O 1
ATOM 1677 N N . LEU B 1 87 ? 1.97 6.762 11.305 1 96.88 87 LEU B N 1
ATOM 1678 C CA . LEU B 1 87 ? 2.742 5.688 11.922 1 96.88 87 LEU B CA 1
ATOM 1679 C C . LEU B 1 87 ? 2.031 4.348 11.766 1 96.88 87 LEU B C 1
ATOM 1681 O O . LEU B 1 87 ? 2.674 3.324 11.523 1 96.88 87 LEU B O 1
ATOM 1685 N N . GLY B 1 88 ? 0.712 4.352 11.945 1 96.5 88 GLY B N 1
ATOM 1686 C CA . GLY B 1 88 ? -0.064 3.154 11.672 1 96.5 88 GLY B CA 1
ATOM 1687 C C . GLY B 1 88 ? 0.052 2.688 10.234 1 96.5 88 GLY B C 1
ATOM 1688 O O . GLY B 1 88 ? 0.12 1.485 9.969 1 96.5 88 GLY B O 1
ATOM 1689 N N . GLU B 1 89 ? 0.022 3.664 9.344 1 95.69 89 GLU B N 1
ATOM 1690 C CA . GLU B 1 89 ? 0.187 3.354 7.93 1 95.69 89 GLU B CA 1
ATOM 1691 C C . GLU B 1 89 ? 1.541 2.701 7.66 1 95.69 89 GLU B C 1
ATOM 1693 O O . GLU B 1 89 ? 1.63 1.729 6.91 1 95.69 89 GLU B O 1
ATOM 1698 N N . ILE B 1 90 ? 2.598 3.197 8.258 1 96.56 90 ILE B N 1
ATOM 1699 C CA . ILE B 1 90 ? 3.939 2.639 8.117 1 96.56 90 ILE B CA 1
ATOM 1700 C C . ILE B 1 90 ? 3.945 1.187 8.586 1 96.56 90 ILE B C 1
ATOM 1702 O O . ILE B 1 90 ? 4.535 0.318 7.941 1 96.56 90 ILE B O 1
ATOM 1706 N N . ALA B 1 91 ? 3.242 0.91 9.641 1 97.25 91 ALA B N 1
ATOM 1707 C CA . ALA B 1 91 ? 3.182 -0.446 10.18 1 97.25 91 ALA B CA 1
ATOM 1708 C C . ALA B 1 91 ? 2.498 -1.395 9.203 1 97.25 91 ALA B C 1
ATOM 1710 O O . ALA B 1 91 ? 2.971 -2.512 8.977 1 97.2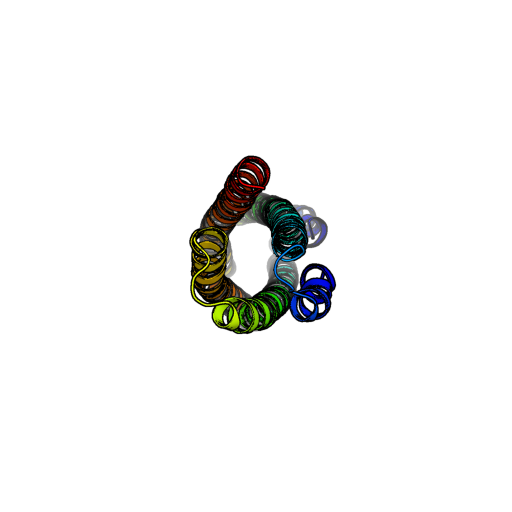5 91 ALA B O 1
ATOM 1711 N N . ARG B 1 92 ? 1.406 -0.939 8.688 1 95.31 92 ARG B N 1
ATOM 1712 C CA . ARG B 1 92 ? 0.676 -1.759 7.727 1 95.31 92 ARG B CA 1
ATOM 1713 C C . ARG B 1 92 ? 1.519 -2.027 6.484 1 95.31 92 ARG B C 1
ATOM 1715 O O . ARG B 1 92 ? 1.589 -3.164 6.012 1 95.31 92 ARG B O 1
ATOM 1722 N N . LEU B 1 93 ? 2.111 -1.002 6.004 1 97 93 LEU B N 1
ATOM 1723 C CA . LEU B 1 93 ? 2.959 -1.137 4.824 1 97 93 LEU B CA 1
ATOM 1724 C C . LEU B 1 93 ? 4.129 -2.076 5.102 1 97 93 LEU B C 1
ATOM 1726 O O . LEU B 1 93 ? 4.504 -2.877 4.242 1 97 93 LEU B O 1
ATOM 1730 N N . SER B 1 94 ? 4.715 -1.982 6.273 1 97.75 94 SER B N 1
ATOM 1731 C CA . SER B 1 94 ? 5.809 -2.869 6.656 1 97.75 94 SER B CA 1
ATOM 1732 C C . SER B 1 94 ? 5.363 -4.328 6.652 1 97.75 94 SER B C 1
ATOM 1734 O O . SER B 1 94 ? 6.098 -5.207 6.199 1 97.75 94 SER B O 1
ATOM 1736 N N . GLN B 1 95 ? 4.219 -4.562 7.16 1 96.56 95 GLN B N 1
ATOM 1737 C CA . GLN B 1 95 ? 3.668 -5.914 7.141 1 96.56 95 GLN B CA 1
ATOM 1738 C C . GLN B 1 95 ? 3.504 -6.422 5.711 1 96.56 95 GLN B C 1
ATOM 1740 O O . GLN B 1 95 ? 3.861 -7.562 5.41 1 96.56 95 GLN B O 1
ATOM 1745 N N . MET B 1 96 ? 3.006 -5.574 4.902 1 94.88 96 MET B N 1
ATOM 1746 C CA . MET B 1 96 ? 2.783 -5.957 3.51 1 94.88 96 MET B CA 1
ATOM 1747 C C . MET B 1 96 ? 4.105 -6.211 2.797 1 94.88 96 MET B C 1
ATOM 1749 O O . MET B 1 96 ? 4.219 -7.148 2.004 1 94.88 96 MET B O 1
ATOM 1753 N N . SER B 1 97 ? 5.082 -5.395 3.092 1 96.56 97 SER B N 1
ATOM 1754 C CA . SER B 1 97 ? 6.418 -5.598 2.543 1 96.56 97 SER B CA 1
ATOM 1755 C C . SER B 1 97 ? 6.988 -6.945 2.967 1 96.56 97 SER B C 1
ATOM 1757 O O . SER B 1 97 ? 7.527 -7.684 2.141 1 96.56 97 SER B O 1
ATOM 1759 N N . HIS B 1 98 ? 6.824 -7.242 4.203 1 97.56 98 HIS B N 1
ATOM 1760 C CA . HIS B 1 98 ? 7.312 -8.516 4.727 1 97.56 98 HIS B CA 1
ATOM 1761 C C . HIS B 1 98 ? 6.609 -9.688 4.059 1 97.56 98 HIS B C 1
ATOM 1763 O O . HIS B 1 98 ? 7.25 -10.68 3.689 1 97.56 98 HIS B O 1
ATOM 1769 N N . LEU B 1 99 ? 5.332 -9.562 3.955 1 96.44 99 LEU B N 1
ATOM 1770 C CA . LEU B 1 99 ? 4.566 -10.617 3.295 1 96.44 99 LEU B CA 1
ATOM 1771 C C . LEU B 1 99 ? 5.051 -10.82 1.864 1 96.44 99 LEU B C 1
ATOM 1773 O O . LEU B 1 99 ? 5.137 -11.961 1.394 1 96.44 99 LEU B O 1
ATOM 1777 N N . ALA B 1 100 ? 5.285 -9.75 1.134 1 95.94 100 ALA B N 1
ATOM 1778 C CA . ALA B 1 100 ? 5.82 -9.852 -0.222 1 95.94 100 ALA B CA 1
ATOM 1779 C C . ALA B 1 100 ? 7.133 -10.625 -0.239 1 95.94 100 ALA B C 1
ATOM 1781 O O . ALA B 1 100 ? 7.355 -11.461 -1.119 1 95.94 100 ALA B O 1
ATOM 1782 N N . THR B 1 101 ? 7.973 -10.383 0.792 1 96.88 101 THR B N 1
ATOM 1783 C CA . THR B 1 101 ? 9.242 -11.094 0.919 1 96.88 101 THR B CA 1
ATOM 1784 C C . THR B 1 101 ? 9.008 -12.594 1.104 1 96.88 101 THR B C 1
ATOM 1786 O O . THR B 1 101 ? 9.648 -13.414 0.449 1 96.88 101 THR B O 1
ATOM 1789 N N . LEU B 1 102 ? 8.148 -12.93 1.973 1 96.94 102 LEU B N 1
ATOM 1790 C CA . LEU B 1 102 ? 7.84 -14.328 2.256 1 96.94 102 LEU B CA 1
ATOM 1791 C C . LEU B 1 102 ? 7.277 -15.023 1.021 1 96.94 102 LEU B C 1
ATOM 1793 O O . LEU B 1 102 ? 7.633 -16.172 0.732 1 96.94 102 LEU B O 1
ATOM 1797 N N . ARG B 1 103 ? 6.434 -14.359 0.312 1 94.44 103 ARG B N 1
ATOM 1798 C CA . ARG B 1 103 ? 5.824 -14.922 -0.889 1 94.44 103 ARG B CA 1
ATOM 1799 C C . ARG B 1 103 ? 6.875 -15.18 -1.965 1 94.44 103 ARG B C 1
ATOM 1801 O O . ARG B 1 103 ? 6.832 -16.203 -2.65 1 94.44 103 ARG B O 1
ATOM 1808 N N . ALA B 1 104 ? 7.738 -14.258 -2.154 1 95.12 104 ALA B N 1
ATOM 1809 C CA . ALA B 1 104 ? 8.82 -14.445 -3.117 1 95.12 104 ALA B CA 1
ATOM 1810 C C . ALA B 1 104 ? 9.672 -15.656 -2.754 1 95.12 104 ALA B C 1
ATOM 1812 O O . ALA B 1 104 ? 10.016 -16.469 -3.619 1 95.12 104 ALA B O 1
ATOM 1813 N N . ALA B 1 105 ? 10 -15.773 -1.484 1 96 105 ALA B N 1
ATOM 1814 C CA . ALA B 1 105 ? 10.812 -16.891 -1.002 1 96 105 ALA B CA 1
ATOM 1815 C C . ALA B 1 105 ? 10.109 -18.219 -1.249 1 96 105 ALA B C 1
ATOM 1817 O O . ALA B 1 105 ? 10.758 -19.219 -1.599 1 96 105 ALA B O 1
ATOM 1818 N N . GLU B 1 106 ? 8.836 -18.281 -1.009 1 94.94 106 GLU B N 1
ATOM 1819 C CA . GLU B 1 106 ? 8.047 -19.5 -1.23 1 94.94 106 GLU B CA 1
ATOM 1820 C C . GLU B 1 106 ? 8.125 -19.953 -2.686 1 94.94 106 GLU B C 1
ATOM 1822 O O . GLU B 1 106 ? 8.258 -21.141 -2.963 1 94.94 106 GLU B O 1
ATOM 1827 N N . LYS B 1 107 ? 7.953 -19.016 -3.617 1 93.06 107 LYS B N 1
ATOM 1828 C CA . LYS B 1 107 ? 8.078 -19.359 -5.031 1 93.06 107 LYS B CA 1
ATOM 1829 C C . LYS B 1 107 ? 9.453 -19.938 -5.332 1 93.06 107 LYS B C 1
ATOM 1831 O O . LYS B 1 107 ? 9.57 -20.922 -6.062 1 93.06 107 LYS B O 1
ATOM 1836 N N . SER B 1 108 ? 10.539 -19.359 -4.766 1 92.62 108 SER B N 1
ATOM 1837 C CA . SER B 1 108 ? 11.891 -19.875 -4.938 1 92.62 108 SER B CA 1
ATOM 1838 C C . SER B 1 108 ? 12.008 -21.312 -4.43 1 92.62 108 SER B C 1
ATOM 1840 O O . SER B 1 108 ? 12.602 -22.172 -5.094 1 92.62 108 SER B O 1
ATOM 1842 N N . ARG B 1 109 ? 11.492 -21.5 -3.285 1 93.06 109 ARG B N 1
ATOM 1843 C CA . ARG B 1 109 ? 11.531 -22.828 -2.674 1 93.06 109 ARG B CA 1
ATOM 1844 C C . ARG B 1 109 ? 10.867 -23.859 -3.568 1 93.06 109 ARG B C 1
ATOM 1846 O O . ARG B 1 109 ? 11.43 -24.938 -3.822 1 93.06 109 ARG B O 1
ATOM 1853 N N . VAL B 1 110 ? 9.688 -23.609 -4.102 1 90.62 110 VAL B N 1
ATOM 1854 C CA . VAL B 1 110 ? 8.906 -24.531 -4.914 1 90.62 110 VAL B CA 1
ATOM 1855 C C . VAL B 1 110 ? 9.625 -24.781 -6.242 1 90.62 110 VAL B C 1
ATOM 1857 O O . VAL B 1 110 ? 9.68 -25.906 -6.727 1 90.62 110 VAL B O 1
ATOM 1860 N N . MET B 1 111 ? 10.203 -23.734 -6.875 1 88.75 111 MET B N 1
ATOM 1861 C CA . MET B 1 111 ? 10.938 -23.875 -8.133 1 88.75 111 MET B CA 1
ATOM 1862 C C . MET B 1 111 ? 12.133 -24.812 -7.961 1 88.75 111 MET B C 1
ATOM 1864 O O . MET B 1 111 ? 12.391 -25.656 -8.812 1 88.75 111 MET B O 1
ATOM 1868 N N . LYS B 1 112 ? 12.82 -24.609 -6.836 1 89.25 112 LYS B N 1
ATOM 1869 C CA . LYS B 1 112 ? 13.977 -25.453 -6.559 1 89.25 112 LYS B CA 1
ATOM 1870 C C . LYS B 1 112 ? 13.562 -26.922 -6.418 1 89.25 112 LYS B C 1
ATOM 1872 O O . LYS B 1 112 ? 14.234 -27.812 -6.949 1 89.25 112 LYS B O 1
ATOM 1877 N N . LYS B 1 113 ? 12.508 -27.156 -5.746 1 84.94 113 LYS B N 1
ATOM 1878 C CA . LYS B 1 113 ? 12.008 -28.516 -5.559 1 84.94 113 LYS B CA 1
ATOM 1879 C C . LYS B 1 113 ? 11.602 -29.141 -6.891 1 84.94 113 LYS B C 1
ATOM 1881 O O . LYS B 1 113 ? 11.852 -30.328 -7.129 1 84.94 113 LYS B O 1
ATOM 1886 N N . MET B 1 114 ? 10.977 -28.359 -7.754 1 80.56 114 MET B N 1
ATOM 1887 C CA . MET B 1 114 ? 10.516 -28.844 -9.047 1 80.56 114 MET B CA 1
ATOM 1888 C C . MET B 1 114 ? 11.695 -29.219 -9.938 1 80.56 114 MET B C 1
ATOM 1890 O O . MET B 1 114 ? 11.609 -30.172 -10.719 1 80.56 114 MET B O 1
ATOM 1894 N N . ARG B 1 115 ? 12.758 -28.5 -9.828 1 79.25 115 ARG B N 1
ATOM 1895 C CA . ARG B 1 115 ? 13.938 -28.766 -10.648 1 79.25 115 ARG B CA 1
ATOM 1896 C C . ARG B 1 115 ? 14.594 -30.078 -10.234 1 79.25 115 ARG B C 1
ATOM 1898 O O . ARG B 1 115 ? 15.141 -30.797 -11.07 1 79.25 115 ARG B O 1
ATOM 1905 N N . ILE B 1 116 ? 14.391 -30.484 -8.977 1 74.5 116 ILE B N 1
ATOM 1906 C CA . ILE B 1 116 ? 14.969 -31.719 -8.477 1 74.5 116 ILE B CA 1
ATOM 1907 C C . ILE B 1 116 ? 14.148 -32.906 -8.969 1 74.5 116 ILE B C 1
ATOM 1909 O O . ILE B 1 116 ? 14.703 -33.969 -9.336 1 74.5 116 ILE B O 1
ATOM 1913 N N . VAL B 1 117 ? 12.844 -32.75 -9.125 1 67.88 117 VAL B N 1
ATOM 1914 C CA . VAL B 1 117 ? 11.961 -33.844 -9.5 1 67.88 117 VAL B CA 1
ATOM 1915 C C . VAL B 1 117 ? 11.961 -34 -11.023 1 67.88 117 VAL B C 1
ATOM 1917 O O . VAL B 1 117 ? 11.766 -35.094 -11.531 1 67.88 117 VAL B O 1
ATOM 1920 N N . ALA B 1 118 ? 12.203 -32.875 -11.688 1 61.16 118 ALA B N 1
ATOM 1921 C CA . ALA B 1 118 ? 12.234 -32.969 -13.141 1 61.16 118 ALA B CA 1
ATOM 1922 C C . ALA B 1 118 ? 13.547 -33.594 -13.625 1 61.16 118 ALA B C 1
ATOM 1924 O O . ALA B 1 118 ? 13.547 -34.375 -14.578 1 61.1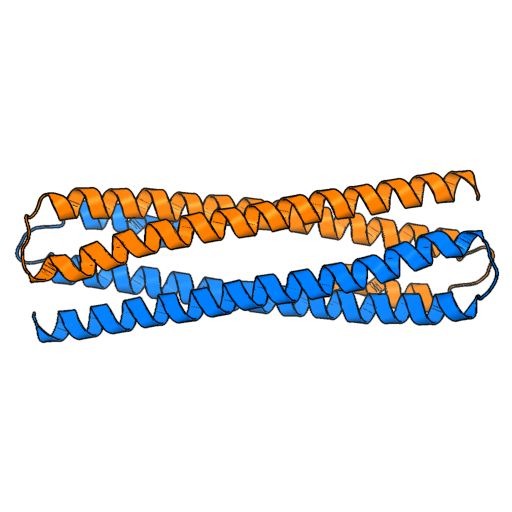6 118 ALA B O 1
#

Secondary structure (DSSP, 8-state):
-TTTTTHHHHHHTT--GGGHHHHHHHHHHHHHHHHHHHHHHHHHHHHHHHHHHHHHHHHHHHHHTTTT-HHHHHHHHHHHHHHHHHHHHHHHHHHHHHHHHHHHHHHHHHHHHHHHH-/-GGGTTHHHHHHTT--TTTHHHHHHHHHHHHHHHHHHHHHHHHHHHHHHHHHHHHHHHHHHHHHTT---HHHHHHHHHHHHHHHHHHHHHHHHHHHHHHHHHHHHHHHHHHHHHHHH-

Organism: Artemisia annua (NCBI:txid35608)

Foldseek 3Di:
DVVLQVVLVVLVVVCDPVCVLVSLLVNLVSLLVVLVVLLVVLVVVLVVLVVVLVVLVVVLVVLVVVPDDPVCVVVSVVSVVVSVVSVVVSVVSVVSSVVSVVSSVVSVVVNVVSVVVD/DPPLQPVLVVLVVVCDPVCVLVSLLVNLVSLLVVLVVLLVVLVVVLVVLVVVLVVLVVVLVVLVVVPPPVVCVVVSVVSVVVSVVSVVVSVVSVVSSVVSVVSSVVSVVVNVVSVVVD